Protein AF-A0A7M3WHX3-F1 (afdb_monomer)

Secondary structure (DSSP, 8-state):
----SS-SSS--PPPTTTTTTT-B-TTSPBPPP-EEEEEEE-HHHHHHHHTS-HHHHHHHHHTTGGGGGSPPP-TTSB---HHHHHHHHHHHHHH-TTTT-SSSGGG--SHHHHHHHHHHHHHTEEEEEEEEHHHHHHHHGGG-SSPP-STTGGG-HHHHHHHHHHHTTS-HHHHHHHHHHHHHHHHHHTT----TTT-TTHHHHHHHHHHHHHHHHHHHHHHHTSS-EEEEEETT--GGG-EETTEEHHHHTT---

Mean predicted aligned error: 7.65 Å

Solvent-accessible surface area (backbone atoms only — not comparable to full-atom values): 14721 Å² total; per-residue (Å²): 139,80,94,67,78,86,72,90,76,72,83,81,82,89,69,91,64,35,66,86,67,63,54,31,47,99,83,71,45,78,60,79,88,40,43,30,40,37,34,39,22,37,55,69,60,33,56,56,58,36,59,33,28,47,65,57,51,48,54,32,51,78,66,55,60,54,67,82,71,42,52,76,68,44,88,92,41,52,65,87,55,70,70,58,54,45,47,54,51,48,51,52,57,76,72,36,87,78,68,57,79,48,82,18,43,53,74,41,84,48,72,66,42,28,42,50,50,46,53,44,40,57,54,23,26,28,30,40,50,75,46,46,52,76,54,49,51,59,66,44,55,88,47,39,96,64,81,77,70,61,89,66,33,77,63,39,46,68,52,55,54,45,36,49,56,47,50,72,77,54,52,60,66,62,51,20,49,52,38,42,52,50,52,51,52,52,42,51,76,74,70,42,86,85,48,54,89,83,41,74,54,54,62,62,49,47,51,48,51,31,54,53,37,42,49,52,48,50,54,50,51,50,42,77,72,48,90,43,34,53,29,34,45,38,67,92,56,57,43,38,70,28,22,50,48,87,36,31,46,26,58,73,49,68,58,78,130

pLDDT: mean 85.7, std 18.26, range [30.2, 98.12]

Structure (mmCIF, N/CA/C/O backbone):
data_AF-A0A7M3WHX3-F1
#
_entry.id   AF-A0A7M3WHX3-F1
#
loop_
_atom_site.group_PDB
_atom_site.id
_atom_site.type_symbol
_atom_site.label_atom_id
_atom_site.label_alt_id
_atom_site.label_comp_id
_atom_site.label_asym_id
_atom_site.label_entity_id
_atom_site.label_seq_id
_atom_site.pdbx_PDB_ins_code
_atom_site.Cartn_x
_atom_site.Cartn_y
_atom_site.Cartn_z
_atom_site.occupancy
_atom_site.B_iso_or_equiv
_atom_site.auth_seq_id
_atom_site.auth_comp_id
_atom_site.auth_asym_id
_atom_site.auth_atom_id
_atom_site.pdbx_PDB_model_num
ATOM 1 N N . MET A 1 1 ? 3.597 15.599 -24.511 1.00 30.20 1 MET A N 1
ATOM 2 C CA . MET A 1 1 ? 4.468 16.410 -23.636 1.00 30.20 1 MET A CA 1
ATOM 3 C C . MET A 1 1 ? 4.816 15.493 -22.477 1.00 30.20 1 MET A C 1
ATOM 5 O O . MET A 1 1 ? 3.941 15.206 -21.680 1.00 30.20 1 MET A O 1
ATOM 9 N N . VAL A 1 2 ? 5.997 14.874 -22.545 1.00 36.59 2 VAL A N 1
ATOM 10 C CA . VAL A 1 2 ? 6.367 13.631 -21.834 1.00 36.59 2 VAL A CA 1
ATOM 11 C C . VAL A 1 2 ? 7.015 13.967 -20.492 1.00 36.59 2 VAL A C 1
ATOM 13 O O . VAL A 1 2 ? 7.830 14.892 -20.446 1.00 36.59 2 VAL A O 1
ATOM 16 N N . ALA A 1 3 ? 6.644 13.261 -19.422 1.00 34.19 3 ALA A N 1
ATOM 17 C CA . ALA A 1 3 ? 7.246 13.382 -18.096 1.00 34.19 3 ALA A CA 1
ATOM 18 C C . ALA A 1 3 ? 8.741 12.992 -18.126 1.00 34.19 3 ALA A C 1
ATOM 20 O O . ALA A 1 3 ? 9.118 11.949 -18.644 1.00 34.19 3 ALA A O 1
ATOM 21 N N . TRP A 1 4 ? 9.585 13.864 -17.586 1.00 48.12 4 TRP A N 1
ATOM 22 C CA . TRP A 1 4 ? 11.048 13.814 -17.551 1.00 48.12 4 TRP A CA 1
ATOM 23 C C . TRP A 1 4 ? 11.467 14.652 -16.353 1.00 48.12 4 TRP A C 1
ATOM 25 O O . TRP A 1 4 ? 11.134 15.848 -16.355 1.00 48.12 4 TRP A O 1
ATOM 35 N N . PRO A 1 5 ? 12.065 14.056 -15.300 1.00 42.88 5 PRO A N 1
ATOM 36 C CA . PRO A 1 5 ? 13.493 14.315 -15.049 1.00 42.88 5 PRO A CA 1
ATOM 37 C C . PRO A 1 5 ? 14.241 13.275 -14.150 1.00 42.88 5 PRO A C 1
ATOM 39 O O . PRO A 1 5 ? 13.865 13.009 -13.018 1.00 42.88 5 PRO A O 1
ATOM 42 N N . HIS A 1 6 ? 15.406 12.795 -14.595 1.00 40.12 6 HIS A N 1
ATOM 43 C CA . HIS A 1 6 ? 16.536 12.256 -13.798 1.00 40.12 6 HIS A CA 1
ATOM 44 C C . HIS A 1 6 ? 16.574 10.856 -13.174 1.00 40.12 6 HIS A C 1
ATOM 46 O O . HIS A 1 6 ? 17.675 10.458 -12.789 1.00 40.12 6 HIS A O 1
ATOM 52 N N . ILE A 1 7 ? 15.514 10.048 -13.167 1.00 44.78 7 ILE A N 1
ATOM 53 C CA . ILE A 1 7 ? 15.624 8.645 -12.715 1.00 44.78 7 ILE A CA 1
ATOM 54 C C . ILE A 1 7 ? 15.151 7.678 -13.797 1.00 44.78 7 ILE A C 1
ATOM 56 O O . ILE A 1 7 ? 14.055 7.136 -13.752 1.00 44.78 7 ILE A O 1
ATOM 60 N N . LEU A 1 8 ? 16.050 7.432 -14.748 1.00 48.44 8 LEU A N 1
ATOM 61 C CA . LEU A 1 8 ? 16.174 6.147 -15.441 1.00 48.44 8 LEU A CA 1
ATOM 62 C C . LEU A 1 8 ? 17.529 5.483 -15.102 1.00 48.44 8 LEU A C 1
ATOM 64 O O . LEU A 1 8 ? 18.104 4.796 -15.938 1.00 48.44 8 LEU A O 1
ATOM 68 N N . GLU A 1 9 ? 17.981 5.674 -13.847 1.00 52.78 9 GLU A N 1
ATOM 69 C CA . GLU A 1 9 ? 19.037 4.909 -13.139 1.00 52.78 9 GLU A CA 1
ATOM 70 C C . GLU A 1 9 ? 20.504 5.386 -13.102 1.00 52.78 9 GLU A C 1
ATOM 72 O O . GLU A 1 9 ? 21.379 4.587 -12.802 1.00 52.78 9 GLU A O 1
ATOM 77 N N . PHE A 1 10 ? 20.798 6.682 -13.225 1.00 36.31 10 PHE A N 1
ATOM 78 C CA . PHE A 1 10 ? 22.163 7.222 -13.414 1.00 36.31 10 PHE A CA 1
ATOM 79 C C . PHE A 1 10 ? 22.677 7.086 -14.856 1.00 36.31 10 PHE A C 1
ATOM 81 O O . PHE A 1 10 ? 22.295 6.193 -15.603 1.00 36.31 10 PHE A O 1
ATOM 88 N N . GLY A 1 11 ? 23.544 8.042 -15.217 1.00 38.38 11 GLY A N 1
ATOM 89 C CA . GLY A 1 11 ? 24.043 8.285 -16.571 1.00 38.38 11 GLY A CA 1
ATOM 90 C C . GLY A 1 11 ? 23.162 9.294 -17.302 1.00 38.38 11 GLY A C 1
ATOM 91 O O . GLY A 1 11 ? 22.223 8.894 -17.968 1.00 38.38 11 GLY A O 1
ATOM 92 N N . GLY A 1 12 ? 23.408 10.596 -17.106 1.00 39.00 12 GLY A N 1
ATOM 93 C CA . GLY A 1 12 ? 22.769 11.628 -17.928 1.00 39.00 12 GLY A CA 1
ATOM 94 C C . GLY A 1 12 ? 22.740 13.042 -17.356 1.00 39.00 12 GLY A C 1
ATOM 95 O O . GLY A 1 12 ? 22.507 13.249 -16.163 1.00 39.00 12 GLY A O 1
ATOM 96 N N . LYS A 1 13 ? 23.019 14.043 -18.202 1.00 34.41 13 LYS A N 1
ATOM 97 C CA . LYS A 1 13 ? 23.061 15.473 -17.825 1.00 34.41 13 LYS A CA 1
ATOM 98 C C . LYS A 1 13 ? 21.664 16.084 -17.688 1.00 34.41 13 LYS A C 1
ATOM 100 O O . LYS A 1 13 ? 20.711 15.654 -18.321 1.00 34.41 13 LYS A O 1
ATOM 105 N N . LEU A 1 14 ? 21.596 17.137 -16.870 1.00 39.53 14 LEU A N 1
ATOM 106 C CA . LEU A 1 14 ? 20.376 17.831 -16.452 1.00 39.53 14 LEU A CA 1
ATOM 107 C C . LEU A 1 14 ? 19.520 18.380 -17.603 1.00 39.53 14 LEU A C 1
ATOM 109 O O . LEU A 1 14 ? 20.014 19.191 -18.388 1.00 39.53 14 LEU A O 1
ATOM 113 N N . ALA A 1 15 ? 18.235 18.006 -17.645 1.00 40.94 15 ALA A N 1
ATOM 114 C CA . ALA A 1 15 ? 17.236 18.636 -18.513 1.00 40.94 15 ALA A CA 1
ATOM 115 C C . ALA A 1 15 ? 16.585 19.865 -17.822 1.00 40.94 15 ALA A C 1
ATOM 117 O O . ALA A 1 15 ? 16.253 19.797 -16.636 1.00 40.94 15 ALA A O 1
ATOM 118 N N . PRO A 1 16 ? 16.378 20.988 -18.540 1.00 36.62 16 PRO A N 1
ATOM 119 C CA . PRO A 1 16 ? 15.934 22.270 -17.970 1.00 36.62 16 PRO A CA 1
ATOM 120 C C . PRO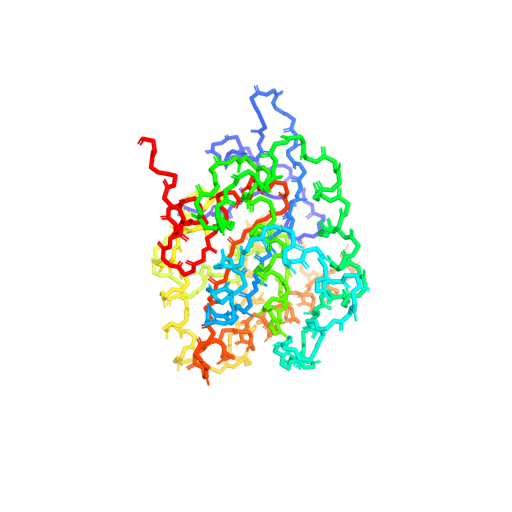 A 1 16 ? 14.445 22.360 -17.566 1.00 36.62 16 PRO A C 1
ATOM 122 O O . PRO A 1 16 ? 14.052 23.366 -16.982 1.00 36.62 16 PRO A O 1
ATOM 125 N N . GLU A 1 17 ? 13.616 21.345 -17.838 1.00 40.62 17 GLU A N 1
ATOM 126 C CA . GLU A 1 17 ? 12.157 21.353 -17.572 1.00 40.62 17 GLU A CA 1
ATOM 127 C C . GLU A 1 17 ? 11.753 20.813 -16.178 1.00 40.62 17 GLU A C 1
ATOM 129 O O . GLU A 1 17 ? 10.572 20.695 -15.855 1.00 40.62 17 GLU A O 1
ATOM 134 N N . SER A 1 18 ? 12.723 20.497 -15.317 1.00 40.81 18 SER A N 1
ATOM 135 C CA . SER A 1 18 ? 12.521 19.908 -13.981 1.00 40.81 18 SER A CA 1
ATOM 136 C C . SER A 1 18 ? 11.771 20.813 -12.987 1.00 40.81 18 SER A C 1
ATOM 138 O O . SER A 1 18 ? 11.125 20.314 -12.063 1.00 40.81 18 SER A O 1
ATOM 140 N N . THR A 1 19 ? 11.791 22.132 -13.198 1.00 36.25 19 THR A N 1
ATOM 141 C CA . THR A 1 19 ? 11.166 23.134 -12.317 1.00 36.25 19 THR A CA 1
ATOM 142 C C . THR A 1 19 ? 9.642 23.221 -12.472 1.00 36.25 19 THR A C 1
ATOM 144 O O . THR A 1 19 ? 8.946 23.457 -11.490 1.00 36.25 19 THR A O 1
ATOM 147 N N . GLU A 1 20 ? 9.088 22.998 -13.672 1.00 37.12 20 GLU A N 1
ATOM 148 C CA . GLU A 1 20 ? 7.635 23.123 -13.924 1.00 37.12 20 GLU A CA 1
ATOM 149 C C . GLU A 1 20 ? 6.815 21.940 -13.382 1.00 37.12 20 GLU A C 1
ATOM 151 O O . GLU A 1 20 ? 5.594 22.025 -13.276 1.00 37.12 20 GLU A O 1
ATOM 156 N N . ARG A 1 21 ? 7.477 20.839 -13.000 1.00 44.72 21 ARG A N 1
ATOM 157 C CA . ARG A 1 21 ? 6.834 19.578 -12.581 1.00 44.72 21 ARG A CA 1
ATOM 158 C C . ARG A 1 21 ? 6.958 19.281 -11.079 1.00 44.72 21 ARG A C 1
ATOM 160 O O . ARG A 1 21 ? 6.566 18.211 -10.619 1.00 44.72 21 ARG A O 1
ATOM 167 N N . GLY A 1 22 ? 7.483 20.242 -10.311 1.00 42.50 22 GLY A N 1
ATOM 168 C CA . GLY A 1 22 ? 7.549 20.215 -8.844 1.00 42.50 22 GLY A CA 1
ATOM 169 C C . GLY A 1 22 ? 8.647 19.330 -8.234 1.00 42.50 22 GLY A C 1
ATOM 170 O O . GLY A 1 22 ? 8.586 19.043 -7.040 1.00 42.50 22 GLY A O 1
ATOM 171 N N . TYR A 1 23 ? 9.620 18.862 -9.023 1.00 47.62 23 TYR A N 1
ATOM 172 C CA . TYR A 1 23 ? 10.736 18.022 -8.543 1.00 47.62 23 TYR A CA 1
ATOM 173 C C . TYR A 1 23 ? 11.845 18.816 -7.841 1.00 47.62 23 TYR A C 1
ATOM 175 O O . TYR A 1 23 ? 12.721 18.251 -7.186 1.00 47.62 23 TYR A O 1
ATOM 183 N N . LEU A 1 24 ? 11.789 20.137 -7.976 1.00 39.69 24 LEU A N 1
ATOM 184 C CA . LEU A 1 24 ? 12.555 21.087 -7.194 1.00 39.69 24 LEU A CA 1
ATOM 185 C C . LEU A 1 24 ? 11.602 21.716 -6.183 1.00 39.69 24 LEU A C 1
ATOM 187 O O . LEU A 1 24 ? 10.496 22.128 -6.545 1.00 39.69 24 LEU A O 1
ATOM 191 N N . ASP A 1 25 ? 12.020 21.794 -4.924 1.00 49.00 25 ASP A N 1
ATOM 192 C CA . ASP A 1 25 ? 11.309 22.635 -3.970 1.00 49.00 25 ASP A CA 1
ATOM 193 C C . ASP A 1 25 ? 11.438 24.123 -4.363 1.00 49.00 25 ASP A C 1
ATOM 195 O O . ASP A 1 25 ? 12.175 24.501 -5.280 1.00 49.00 25 ASP A O 1
ATOM 199 N N . THR A 1 26 ? 10.740 25.013 -3.655 1.00 45.62 26 THR A N 1
ATOM 200 C CA . THR A 1 26 ? 10.781 26.462 -3.927 1.00 45.62 26 THR A CA 1
ATOM 201 C C . THR A 1 26 ? 12.175 27.088 -3.778 1.00 45.62 26 THR A C 1
ATOM 203 O O . THR A 1 26 ? 12.356 28.256 -4.120 1.00 45.62 26 THR A O 1
ATOM 206 N N . SER A 1 27 ? 13.153 26.344 -3.252 1.00 41.09 27 SER A N 1
ATOM 207 C CA . SER A 1 27 ? 14.548 26.754 -3.091 1.00 41.09 27 SER A CA 1
ATOM 208 C C . SER A 1 27 ? 15.481 26.207 -4.181 1.00 41.09 27 SER A C 1
ATOM 210 O O . SER A 1 27 ? 16.662 26.555 -4.199 1.00 41.09 27 SER A O 1
ATOM 212 N N . GLY A 1 28 ? 14.969 25.404 -5.121 1.00 38.94 28 GLY A N 1
ATOM 213 C CA . GLY A 1 28 ? 15.782 24.757 -6.151 1.00 38.94 28 GLY A CA 1
ATOM 214 C C . GLY A 1 28 ? 16.576 23.557 -5.626 1.00 38.94 28 GLY A C 1
ATOM 215 O O . GLY A 1 28 ? 17.532 23.137 -6.280 1.00 38.94 28 GLY A O 1
ATOM 216 N N . SER A 1 29 ? 16.208 23.023 -4.455 1.00 38.69 29 SER A N 1
ATOM 217 C CA . SER A 1 29 ? 16.783 21.801 -3.895 1.00 38.69 29 SER A CA 1
ATOM 218 C C . SER A 1 29 ? 16.022 20.572 -4.390 1.00 38.69 29 SER A C 1
ATOM 220 O O . SER A 1 29 ? 14.801 20.600 -4.561 1.00 38.69 29 SER A O 1
ATOM 222 N N . TRP A 1 30 ? 16.759 19.482 -4.609 1.00 46.94 30 TRP A N 1
ATOM 223 C CA . TRP A 1 30 ? 16.202 18.182 -4.971 1.00 46.94 30 TRP A CA 1
ATOM 224 C C . TRP A 1 30 ? 15.297 17.670 -3.856 1.00 46.94 30 TRP A C 1
ATOM 226 O O . TRP A 1 30 ? 15.722 17.582 -2.702 1.00 46.94 30 TRP A O 1
ATOM 236 N N . ARG A 1 31 ? 14.064 17.298 -4.202 1.00 51.91 31 ARG A N 1
ATOM 237 C CA . ARG A 1 31 ? 13.239 16.483 -3.311 1.00 51.91 31 ARG A CA 1
ATOM 238 C C . ARG A 1 31 ? 13.793 15.058 -3.268 1.00 51.91 31 ARG A C 1
ATOM 240 O O . ARG A 1 31 ? 14.180 14.511 -4.299 1.00 51.91 31 ARG A O 1
ATOM 247 N N . HIS A 1 32 ? 13.844 14.477 -2.070 1.00 56.38 32 HIS A N 1
ATOM 248 C CA . HIS A 1 32 ? 14.144 13.059 -1.888 1.00 56.38 32 HIS A CA 1
ATOM 249 C C . HIS A 1 32 ? 13.108 12.221 -2.645 1.00 56.38 32 HIS A C 1
ATOM 251 O O . HIS A 1 32 ? 11.915 12.505 -2.563 1.00 56.38 32 HIS A O 1
ATOM 257 N N . MET A 1 33 ? 13.574 11.222 -3.394 1.00 70.94 33 MET A N 1
ATOM 258 C CA . MET A 1 33 ? 12.701 10.211 -3.986 1.00 70.94 33 MET A CA 1
ATOM 259 C C . MET A 1 33 ? 12.073 9.409 -2.855 1.00 70.94 33 MET A C 1
ATOM 261 O O . MET A 1 33 ? 12.797 8.938 -1.979 1.00 70.94 33 MET A O 1
ATOM 265 N N . VAL A 1 34 ? 10.753 9.299 -2.880 1.00 86.06 34 VAL A N 1
ATOM 266 C CA . VAL A 1 34 ? 9.956 8.637 -1.845 1.00 86.06 34 VAL A CA 1
ATOM 267 C C . VAL A 1 34 ? 9.297 7.404 -2.432 1.00 86.06 34 VAL A C 1
ATOM 269 O O . VAL A 1 34 ? 8.914 7.394 -3.609 1.00 86.06 34 VAL A O 1
ATOM 272 N N . ASP A 1 35 ? 9.162 6.361 -1.624 1.00 90.75 35 ASP A N 1
ATOM 273 C CA . ASP A 1 35 ? 8.438 5.171 -2.049 1.00 90.75 35 ASP A CA 1
ATOM 274 C C . ASP A 1 35 ? 6.930 5.442 -2.076 1.00 90.75 35 ASP A C 1
ATOM 276 O O . ASP A 1 35 ? 6.336 5.880 -1.090 1.00 90.75 35 ASP A O 1
ATOM 280 N N . VAL A 1 36 ? 6.300 5.160 -3.216 1.00 94.69 36 VAL A N 1
ATOM 281 C CA . VAL A 1 36 ? 4.863 4.893 -3.300 1.00 94.69 36 VAL A CA 1
ATOM 282 C C . VAL A 1 36 ? 4.621 3.496 -2.758 1.00 94.69 36 VAL A C 1
ATOM 284 O O . VAL A 1 36 ? 5.349 2.557 -3.083 1.00 94.69 36 VAL A O 1
ATOM 287 N N . ILE A 1 37 ? 3.578 3.370 -1.948 1.00 97.00 37 ILE A N 1
ATOM 288 C CA . ILE A 1 37 ? 3.238 2.156 -1.221 1.00 97.00 37 ILE A CA 1
ATOM 289 C C . ILE A 1 37 ? 1.784 1.813 -1.529 1.00 97.00 37 ILE A C 1
ATOM 291 O O . ILE A 1 37 ? 0.889 2.647 -1.372 1.00 97.00 37 ILE A O 1
ATOM 295 N N . LEU A 1 38 ? 1.561 0.578 -1.969 1.00 97.88 38 LEU A N 1
ATOM 296 C CA . LEU A 1 38 ? 0.244 0.003 -2.200 1.00 97.88 38 LEU A CA 1
ATOM 297 C C . LEU A 1 38 ? 0.017 -1.150 -1.235 1.00 97.88 38 LEU A C 1
ATOM 299 O O . LEU A 1 38 ? 0.884 -2.014 -1.106 1.00 97.88 38 LEU A O 1
ATOM 303 N N . HIS A 1 39 ? -1.170 -1.210 -0.646 1.00 98.12 39 HIS A N 1
ATOM 304 C CA . HIS A 1 39 ? -1.626 -2.355 0.128 1.00 98.12 39 HIS A CA 1
ATOM 305 C C . HIS A 1 39 ? -2.934 -2.911 -0.432 1.00 98.12 39 HIS A C 1
ATOM 307 O O . HIS A 1 39 ? -3.766 -2.166 -0.949 1.00 98.12 39 HIS A O 1
ATOM 313 N N . LEU A 1 40 ? -3.129 -4.222 -0.293 1.00 97.88 40 LEU A N 1
ATOM 314 C CA . LEU A 1 40 ? -4.446 -4.846 -0.437 1.00 97.88 40 LEU A CA 1
ATOM 315 C C . LEU A 1 40 ? -5.027 -5.057 0.956 1.00 97.88 40 LEU A C 1
ATOM 317 O O . LEU A 1 40 ? 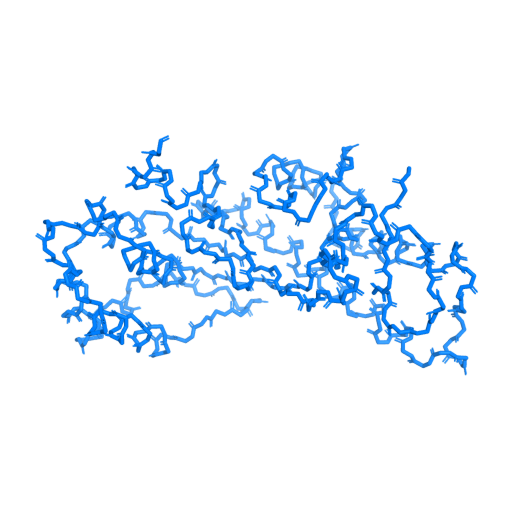-4.537 -5.923 1.680 1.00 97.88 40 LEU A O 1
ATOM 321 N N . VAL A 1 41 ? -6.040 -4.269 1.314 1.00 97.88 41 VAL A N 1
ATOM 322 C CA . VAL A 1 41 ? -6.621 -4.177 2.662 1.00 97.88 41 VAL A CA 1
ATOM 323 C C . VAL A 1 41 ? -7.949 -4.925 2.735 1.00 97.88 41 VAL A C 1
ATOM 325 O O . VAL A 1 41 ? -8.805 -4.769 1.866 1.00 97.88 41 VAL A O 1
ATOM 328 N N . ASP A 1 42 ? -8.126 -5.751 3.766 1.00 97.75 42 ASP A N 1
ATOM 329 C CA . ASP A 1 42 ? -9.417 -6.354 4.084 1.00 97.75 42 ASP A CA 1
ATOM 330 C C . ASP A 1 42 ? -10.282 -5.287 4.751 1.00 97.75 42 ASP A C 1
ATOM 332 O O . ASP A 1 42 ? -10.100 -4.952 5.926 1.00 97.75 42 ASP A O 1
ATOM 336 N N . ARG A 1 43 ? -11.195 -4.708 3.966 1.00 95.19 43 ARG A N 1
ATOM 337 C CA . ARG A 1 43 ? -12.041 -3.613 4.431 1.00 95.19 43 ARG A CA 1
ATOM 338 C C . ARG A 1 43 ? -12.977 -4.043 5.558 1.00 95.19 43 ARG A C 1
ATOM 340 O O . ARG A 1 43 ? -13.200 -3.266 6.480 1.00 95.19 43 ARG A O 1
ATOM 347 N N . GLY A 1 44 ? -13.494 -5.271 5.498 1.00 95.38 44 GLY A N 1
ATOM 348 C CA . GLY A 1 44 ? -14.415 -5.786 6.507 1.00 95.38 44 GLY A CA 1
ATOM 349 C C . GLY A 1 44 ? -13.737 -5.905 7.866 1.00 95.38 44 GLY A C 1
ATOM 350 O O . GLY A 1 44 ? -14.258 -5.399 8.856 1.00 95.38 44 GLY A O 1
ATOM 351 N N . LEU A 1 45 ? -12.540 -6.494 7.899 1.00 96.94 45 LEU A N 1
ATOM 352 C CA . LEU A 1 45 ? -11.754 -6.577 9.129 1.00 96.94 45 LEU A CA 1
ATOM 353 C C . LEU A 1 45 ? -11.347 -5.193 9.644 1.00 96.94 45 LEU A C 1
ATOM 355 O O . LEU A 1 45 ? -11.396 -4.949 10.847 1.00 96.94 45 LEU A O 1
ATOM 359 N N . LEU A 1 46 ? -10.955 -4.280 8.752 1.00 97.25 46 LEU A N 1
ATOM 360 C CA . LEU A 1 46 ? -10.599 -2.923 9.153 1.00 97.25 46 LEU A CA 1
ATOM 361 C C . LEU A 1 46 ? -11.778 -2.212 9.825 1.00 97.25 46 LEU A C 1
ATOM 363 O O . LEU A 1 46 ? -11.596 -1.635 10.894 1.00 97.25 46 LEU A O 1
ATOM 367 N N . ASP A 1 47 ? -12.975 -2.300 9.238 1.00 95.12 47 ASP A N 1
ATOM 368 C CA . ASP A 1 47 ? -14.203 -1.735 9.805 1.00 95.12 47 ASP A CA 1
ATOM 369 C C . ASP A 1 47 ? -14.535 -2.336 11.182 1.00 95.12 47 ASP A C 1
ATOM 371 O O . ASP A 1 47 ? -14.977 -1.614 12.076 1.00 95.12 47 ASP A O 1
ATOM 375 N N . GLU A 1 48 ? -14.280 -3.633 11.388 1.00 95.75 48 GLU A N 1
ATOM 376 C CA . GLU A 1 48 ? -14.421 -4.276 12.700 1.00 95.75 48 GLU A CA 1
ATOM 377 C C . GLU A 1 48 ? -13.424 -3.725 13.727 1.00 95.75 48 GLU A C 1
ATOM 379 O O . GLU A 1 48 ? -13.812 -3.460 14.865 1.00 95.75 48 GLU A O 1
ATOM 384 N N . LEU A 1 49 ? -12.157 -3.524 13.346 1.00 96.31 49 LEU A N 1
ATOM 385 C CA . LEU A 1 49 ? -11.125 -3.032 14.262 1.00 96.31 49 LEU A CA 1
ATOM 386 C C . LEU A 1 49 ? -11.318 -1.560 14.629 1.00 96.31 49 LEU A C 1
ATOM 388 O O . LEU A 1 49 ? -11.181 -1.217 15.799 1.00 96.31 49 LEU A O 1
ATOM 392 N N . VAL A 1 50 ? -11.672 -0.688 13.679 1.00 94.75 50 VAL A N 1
ATOM 393 C CA . VAL A 1 50 ? -11.897 0.739 13.985 1.00 94.75 50 VAL A CA 1
ATOM 394 C C . VAL A 1 50 ? -13.184 0.989 14.781 1.00 94.75 50 VAL A C 1
ATOM 396 O O . VAL A 1 50 ? -13.358 2.062 15.357 1.00 94.75 50 VAL A O 1
ATOM 399 N N . ALA A 1 51 ? -14.092 0.010 14.830 1.00 94.56 51 ALA A N 1
ATOM 400 C CA . ALA A 1 51 ? -15.291 0.065 15.661 1.00 94.56 51 ALA A CA 1
ATOM 401 C C . ALA A 1 51 ? -15.016 -0.244 17.144 1.00 94.56 51 ALA A C 1
ATOM 403 O O . ALA A 1 51 ? -15.879 0.020 17.983 1.00 94.56 51 ALA A O 1
ATOM 404 N N . LEU A 1 52 ? -13.843 -0.795 17.472 1.00 95.94 52 LEU A N 1
ATOM 405 C CA . LEU A 1 52 ? -13.402 -1.008 18.849 1.00 95.94 52 LEU A CA 1
ATOM 406 C C . LEU A 1 52 ? -12.960 0.310 19.493 1.00 95.94 52 LEU A C 1
ATOM 408 O O . LEU A 1 52 ? -12.570 1.262 18.808 1.00 95.94 52 LEU A O 1
ATOM 412 N N . SER A 1 53 ? -12.983 0.357 20.823 1.00 96.31 53 SER A N 1
ATOM 413 C CA . SER A 1 53 ? -12.296 1.422 21.555 1.00 96.31 53 SER A CA 1
ATOM 414 C C . SER A 1 53 ? -10.776 1.242 21.485 1.00 96.31 53 SER A C 1
ATOM 416 O O . SER A 1 53 ? -10.263 0.138 21.281 1.00 96.31 53 SER A O 1
ATOM 418 N N . VAL A 1 54 ? -10.031 2.328 21.693 1.00 96.56 54 VAL A N 1
ATOM 419 C CA . VAL A 1 54 ? -8.558 2.286 21.721 1.00 96.56 54 VAL A CA 1
ATOM 420 C C . VAL A 1 54 ? -8.048 1.348 22.825 1.00 96.56 54 VAL A C 1
ATOM 422 O O . VAL A 1 54 ? -7.119 0.576 22.590 1.00 96.56 54 VAL A O 1
ATOM 425 N N . ASP A 1 55 ? -8.715 1.319 23.984 1.00 95.88 55 ASP A N 1
ATOM 426 C CA . ASP A 1 55 ? -8.409 0.393 25.084 1.00 95.88 55 ASP A CA 1
ATOM 427 C C . ASP A 1 55 ? -8.602 -1.080 24.688 1.00 95.88 55 ASP A C 1
ATOM 429 O O . ASP A 1 55 ? -7.809 -1.947 25.072 1.00 95.88 55 ASP A O 1
ATOM 433 N N . GLU A 1 56 ? -9.659 -1.385 23.929 1.00 97.12 56 GLU A N 1
ATOM 434 C CA . GLU A 1 56 ? -9.926 -2.736 23.427 1.00 97.12 56 GLU A CA 1
ATOM 435 C C . GLU A 1 56 ? -8.863 -3.168 22.414 1.00 97.12 56 GLU A C 1
ATOM 437 O O . GLU A 1 56 ? -8.371 -4.296 22.497 1.00 97.12 56 GLU A O 1
ATOM 442 N N . ILE A 1 57 ? -8.474 -2.267 21.504 1.00 97.19 57 ILE A N 1
ATOM 443 C CA . ILE A 1 57 ? -7.398 -2.498 20.531 1.00 97.19 57 ILE A CA 1
ATOM 444 C C . ILE A 1 57 ? -6.083 -2.773 21.265 1.00 97.19 57 ILE A C 1
ATOM 446 O O . ILE A 1 57 ? -5.465 -3.813 21.029 1.00 97.19 57 ILE A O 1
ATOM 450 N N . SER A 1 58 ? -5.690 -1.891 22.189 1.00 96.94 58 SER A N 1
ATOM 451 C CA . SER A 1 58 ? -4.459 -2.021 22.977 1.00 96.94 58 SER A CA 1
ATOM 452 C C . SER A 1 58 ? -4.425 -3.346 23.747 1.00 96.94 58 SER A C 1
ATOM 454 O O . SER A 1 58 ? -3.528 -4.168 23.549 1.00 96.94 58 SER A O 1
ATOM 456 N N . SER A 1 59 ? -5.483 -3.641 24.511 1.00 96.88 59 SER A N 1
ATOM 457 C CA . SER A 1 59 ? -5.595 -4.887 25.283 1.00 96.88 59 SER A CA 1
ATOM 458 C C . SER A 1 59 ? -5.499 -6.138 24.401 1.00 96.88 59 SER A C 1
ATOM 460 O O . SER A 1 59 ? -4.924 -7.156 24.800 1.00 96.88 59 SER A O 1
ATOM 462 N N . ALA A 1 60 ? -6.086 -6.100 23.202 1.00 96.69 60 ALA A N 1
ATOM 463 C CA . ALA A 1 60 ? -6.070 -7.223 22.275 1.00 96.69 60 ALA A CA 1
ATOM 464 C C . ALA A 1 60 ? -4.687 -7.428 21.626 1.00 96.69 60 ALA A C 1
ATOM 466 O O . ALA A 1 60 ? -4.250 -8.577 21.484 1.00 96.69 60 ALA A O 1
ATOM 467 N N . MET A 1 61 ? -3.979 -6.342 21.295 1.00 95.81 61 MET A N 1
ATOM 468 C CA . MET A 1 61 ? -2.598 -6.380 20.795 1.00 95.81 61 MET A CA 1
ATOM 469 C C . MET A 1 61 ? -1.627 -6.898 21.867 1.00 95.81 61 MET A C 1
ATOM 471 O O . MET A 1 61 ? -0.872 -7.833 21.599 1.00 95.81 61 MET A O 1
ATOM 475 N N . GLU A 1 62 ? -1.707 -6.405 23.109 1.00 96.44 62 GLU A N 1
ATOM 476 C CA . GLU A 1 62 ? -0.894 -6.902 24.234 1.00 96.44 62 GLU A CA 1
ATOM 477 C C . GLU A 1 62 ? -1.117 -8.398 24.500 1.00 96.44 62 GLU A C 1
ATOM 479 O O . GLU A 1 62 ? -0.185 -9.156 24.787 1.00 96.44 62 GLU A O 1
ATOM 484 N N . ALA A 1 63 ? -2.369 -8.849 24.380 1.00 96.44 63 ALA A N 1
ATOM 485 C CA . ALA A 1 63 ? -2.737 -10.252 24.521 1.00 96.44 63 ALA A CA 1
ATOM 486 C C . ALA A 1 63 ? -2.399 -11.101 23.281 1.00 96.44 63 ALA A C 1
ATOM 488 O O . ALA A 1 63 ? -2.621 -12.316 23.303 1.00 96.44 63 ALA A O 1
ATOM 489 N N . THR A 1 64 ? -1.876 -10.504 22.202 1.00 94.25 64 THR A N 1
ATOM 490 C CA . THR A 1 64 ? -1.606 -11.130 20.892 1.00 94.25 64 THR A CA 1
ATOM 491 C C . THR A 1 64 ? -2.835 -11.788 20.250 1.00 94.25 64 THR A C 1
ATOM 493 O O . THR A 1 64 ? -2.723 -12.687 19.411 1.00 94.25 64 THR A O 1
ATOM 496 N N . SER A 1 65 ? -4.039 -11.376 20.655 1.00 94.56 65 SER A N 1
ATOM 497 C CA . SER A 1 65 ? -5.288 -12.045 20.279 1.00 94.56 65 SER A CA 1
ATOM 498 C C . SER A 1 65 ? -5.756 -11.682 18.867 1.00 94.56 65 SER A C 1
ATOM 500 O O . SER A 1 65 ? -6.472 -12.470 18.247 1.00 94.56 65 SER A O 1
ATOM 502 N N . LEU A 1 66 ? -5.287 -10.555 18.319 1.00 93.88 66 LEU A N 1
ATOM 503 C CA . LEU A 1 66 ? -5.598 -10.105 16.957 1.00 93.88 66 LEU A CA 1
ATOM 504 C C . LEU A 1 66 ? -4.780 -10.813 15.870 1.00 93.88 66 LEU A C 1
ATOM 506 O O . LEU A 1 66 ? -5.130 -10.749 14.695 1.00 93.88 66 LEU A O 1
ATOM 510 N N . ARG A 1 67 ? -3.706 -11.540 16.209 1.00 93.75 67 ARG A N 1
ATOM 511 C CA . ARG A 1 67 ? -2.884 -12.226 15.189 1.00 93.75 67 ARG A CA 1
ATOM 512 C C . ARG A 1 67 ? -3.680 -13.247 14.384 1.00 93.75 67 ARG A C 1
ATOM 514 O O . ARG A 1 67 ? -3.435 -13.433 13.198 1.00 93.75 67 ARG A O 1
ATOM 521 N N . GLY A 1 68 ? -4.645 -13.900 15.035 1.00 90.94 68 GLY A N 1
ATOM 522 C CA . GLY A 1 68 ? -5.515 -14.887 14.401 1.00 90.94 68 GLY A CA 1
ATOM 523 C C . GLY A 1 68 ? -6.552 -14.292 13.446 1.00 90.94 68 GLY A C 1
ATOM 524 O O . GLY A 1 68 ? -7.107 -15.048 12.654 1.00 90.94 68 GLY A O 1
ATOM 525 N N . SER A 1 69 ? -6.821 -12.983 13.518 1.00 90.12 69 SER A N 1
ATOM 526 C CA . SER A 1 69 ? -7.746 -12.303 12.606 1.00 90.12 69 SER A CA 1
ATOM 527 C C . SER A 1 69 ? -7.053 -11.690 11.392 1.00 90.12 69 SER A C 1
ATOM 529 O O . SER A 1 69 ? -7.745 -11.384 10.426 1.00 90.12 69 SER A O 1
ATOM 531 N N . ARG A 1 70 ? -5.714 -11.543 11.390 1.00 94.31 70 ARG A N 1
ATOM 532 C CA . ARG A 1 70 ? -4.997 -11.013 10.219 1.00 94.31 70 ARG A CA 1
ATOM 533 C C . ARG A 1 70 ? -5.312 -11.850 8.972 1.00 94.31 70 ARG A C 1
ATOM 535 O O . ARG A 1 70 ? -5.237 -13.082 9.040 1.00 94.31 70 ARG A O 1
ATOM 542 N N . PRO A 1 71 ? -5.572 -11.211 7.819 1.00 94.94 71 PRO A N 1
ATOM 543 C CA . PRO A 1 71 ? -5.766 -11.922 6.563 1.00 94.94 71 PRO A CA 1
ATOM 544 C C . PRO A 1 71 ? -4.544 -12.772 6.198 1.00 94.94 71 PRO A C 1
ATOM 546 O O . PRO A 1 71 ? -3.424 -12.498 6.635 1.00 94.94 71 PRO A O 1
ATOM 549 N N . GLU A 1 72 ? -4.725 -13.810 5.383 1.00 94.12 72 GLU A N 1
ATOM 550 C CA . GLU A 1 72 ? -3.609 -14.654 4.939 1.00 94.12 72 GLU A CA 1
ATOM 551 C C . GLU A 1 72 ? -2.666 -13.863 4.016 1.00 94.12 72 GLU A C 1
ATOM 553 O O . GLU A 1 72 ? -3.107 -13.209 3.071 1.00 94.12 72 GLU A O 1
ATOM 558 N N . ALA A 1 73 ? -1.359 -13.899 4.293 1.00 94.00 73 ALA A N 1
ATOM 559 C CA . ALA A 1 73 ? -0.373 -13.189 3.480 1.00 94.00 73 ALA A CA 1
ATOM 560 C C . ALA A 1 73 ? -0.272 -13.802 2.078 1.00 94.00 73 ALA A C 1
ATOM 562 O O . ALA A 1 73 ? -0.153 -15.021 1.938 1.00 94.00 73 ALA A O 1
ATOM 563 N N . ASP A 1 74 ? -0.230 -12.964 1.042 1.00 94.56 74 ASP A N 1
ATOM 564 C CA . ASP A 1 74 ? 0.105 -13.428 -0.304 1.00 94.56 74 ASP A CA 1
ATOM 565 C C . ASP A 1 74 ? 1.626 -13.653 -0.392 1.00 94.56 74 ASP A C 1
ATOM 567 O O . ASP A 1 74 ? 2.393 -12.692 -0.301 1.00 94.56 74 ASP A O 1
ATOM 571 N N . PRO A 1 75 ? 2.104 -14.896 -0.603 1.00 93.81 75 PRO A N 1
ATOM 572 C CA . PRO A 1 75 ? 3.531 -15.221 -0.552 1.00 93.81 75 PRO A CA 1
ATOM 573 C C . PRO A 1 75 ? 4.355 -14.578 -1.677 1.00 93.81 75 PRO A C 1
ATOM 575 O O . PRO A 1 75 ? 5.580 -14.706 -1.689 1.00 93.81 75 PRO A O 1
ATOM 578 N N . ARG A 1 76 ? 3.707 -13.932 -2.655 1.00 94.50 76 ARG A N 1
ATOM 579 C CA . ARG A 1 76 ? 4.377 -13.186 -3.729 1.00 94.50 76 ARG A CA 1
ATOM 580 C C . ARG A 1 76 ? 4.817 -11.786 -3.298 1.00 94.50 76 ARG A C 1
ATOM 582 O O . ARG A 1 76 ? 5.581 -11.167 -4.036 1.00 94.50 76 ARG A O 1
ATOM 589 N N . PHE A 1 77 ? 4.342 -11.291 -2.156 1.00 95.56 77 PHE A N 1
ATOM 590 C CA . PHE A 1 77 ? 4.545 -9.914 -1.716 1.00 95.56 77 PHE A CA 1
ATOM 591 C C . PHE A 1 77 ? 5.150 -9.836 -0.320 1.00 95.56 77 PHE A C 1
ATOM 593 O O . PHE A 1 77 ? 5.097 -10.781 0.467 1.00 95.56 77 PHE A O 1
ATOM 600 N N . HIS A 1 78 ? 5.722 -8.671 -0.023 1.00 91.62 78 HIS A N 1
ATOM 601 C CA . HIS A 1 78 ? 6.046 -8.304 1.348 1.00 91.62 78 HIS A CA 1
ATOM 602 C C . HIS A 1 78 ? 4.756 -8.056 2.137 1.00 91.62 78 HIS A C 1
ATOM 604 O O . HIS A 1 78 ? 3.739 -7.642 1.575 1.00 91.62 78 HIS A O 1
ATOM 610 N N . ARG A 1 79 ? 4.821 -8.284 3.447 1.00 91.06 79 ARG A N 1
ATOM 611 C CA . ARG A 1 79 ? 3.843 -7.825 4.431 1.00 91.06 79 ARG A CA 1
ATOM 612 C C . ARG A 1 79 ? 4.570 -7.620 5.753 1.00 91.06 79 ARG A C 1
ATOM 614 O O . ARG A 1 79 ? 5.360 -8.480 6.143 1.00 91.06 79 ARG A O 1
ATOM 621 N N . ASP A 1 80 ? 4.266 -6.530 6.446 1.00 91.06 80 ASP A N 1
ATOM 622 C CA . ASP A 1 80 ? 4.878 -6.231 7.739 1.00 91.06 80 ASP A CA 1
ATOM 623 C C . ASP A 1 80 ? 4.601 -7.325 8.774 1.00 91.06 80 ASP A C 1
ATOM 625 O O . ASP A 1 80 ? 3.515 -7.929 8.819 1.00 91.06 80 ASP A O 1
ATOM 629 N N . PHE A 1 81 ? 5.611 -7.589 9.603 1.00 92.62 81 PHE A N 1
ATOM 630 C CA . PHE A 1 81 ? 5.542 -8.606 10.640 1.00 92.62 81 PHE A CA 1
ATOM 631 C C . PHE A 1 81 ? 4.532 -8.214 11.716 1.00 92.62 81 PHE A C 1
ATOM 633 O O . PHE A 1 81 ? 4.399 -7.046 12.069 1.00 92.62 81 PHE A O 1
ATOM 640 N N . ASP A 1 82 ? 3.845 -9.217 12.266 1.00 94.00 82 ASP A N 1
ATOM 641 C CA . ASP A 1 82 ? 2.832 -9.002 13.305 1.00 94.00 82 ASP A CA 1
ATOM 642 C C . ASP A 1 82 ? 3.422 -8.249 14.510 1.00 94.00 82 ASP A C 1
ATOM 644 O O . ASP A 1 82 ? 2.827 -7.302 15.000 1.00 94.00 82 ASP A O 1
ATOM 648 N N . VAL A 1 83 ? 4.624 -8.636 14.948 1.00 95.12 83 VAL A N 1
ATOM 649 C CA . VAL A 1 83 ? 5.279 -8.051 16.131 1.00 95.12 83 VAL A CA 1
ATOM 650 C C . VAL A 1 83 ? 5.646 -6.582 15.921 1.00 95.12 83 VAL A C 1
ATOM 652 O O . VAL A 1 83 ? 5.553 -5.803 16.864 1.00 95.12 83 VAL A O 1
ATOM 655 N N . ASP A 1 84 ? 6.054 -6.210 14.707 1.00 95.56 84 ASP A N 1
ATOM 656 C CA . ASP A 1 84 ? 6.482 -4.842 14.410 1.00 95.56 84 ASP A CA 1
ATOM 657 C C . ASP A 1 84 ? 5.267 -3.904 14.409 1.00 95.56 84 ASP A C 1
ATOM 659 O O . ASP A 1 84 ? 5.272 -2.897 15.110 1.00 95.56 84 ASP A O 1
ATOM 663 N N . LEU A 1 85 ? 4.178 -4.290 13.729 1.00 95.75 85 LEU A N 1
ATOM 664 C CA . LEU A 1 85 ? 2.938 -3.505 13.728 1.00 95.75 85 LEU A CA 1
ATOM 665 C C . LEU A 1 85 ? 2.263 -3.450 15.104 1.00 95.75 85 LEU A C 1
ATOM 667 O O . LEU A 1 85 ? 1.733 -2.407 15.469 1.00 95.75 85 LEU A O 1
ATOM 671 N N . GLU A 1 86 ? 2.269 -4.546 15.873 1.00 96.38 86 GLU A N 1
ATOM 672 C CA . GLU A 1 86 ? 1.794 -4.537 17.267 1.00 96.38 86 GLU A CA 1
ATOM 673 C C . GLU A 1 86 ? 2.573 -3.512 18.098 1.00 96.38 86 GLU A C 1
ATOM 675 O O . GLU A 1 86 ? 1.971 -2.741 18.841 1.00 96.38 86 GLU A O 1
ATOM 680 N N . GLY A 1 87 ? 3.902 -3.497 17.954 1.00 97.56 87 GLY A N 1
ATOM 681 C CA . GLY A 1 87 ? 4.774 -2.544 18.633 1.00 97.56 87 GLY A CA 1
ATOM 682 C C . GLY A 1 87 ? 4.461 -1.099 18.256 1.00 97.56 87 GLY A C 1
ATOM 683 O O . GLY A 1 87 ? 4.243 -0.290 19.149 1.00 97.56 87 GLY A O 1
ATOM 684 N N . GLU A 1 88 ? 4.371 -0.798 16.957 1.00 97.81 88 GLU A N 1
ATOM 685 C CA . GLU A 1 88 ? 4.042 0.546 16.458 1.00 97.81 88 GLU A CA 1
ATOM 686 C C . GLU A 1 88 ? 2.663 1.022 16.942 1.00 97.81 88 GLU A C 1
ATOM 688 O O . GLU A 1 88 ? 2.507 2.181 17.318 1.00 97.81 88 GLU A O 1
ATOM 693 N N . VAL A 1 89 ? 1.663 0.132 16.969 1.00 97.44 89 VAL A N 1
ATOM 694 C CA . VAL A 1 89 ? 0.318 0.454 17.474 1.00 97.44 89 VAL A CA 1
ATOM 695 C C . VAL A 1 89 ? 0.353 0.796 18.961 1.00 97.44 89 VAL A C 1
ATOM 697 O O . VAL A 1 89 ? -0.223 1.805 19.361 1.00 97.44 89 VAL A O 1
ATOM 700 N N . LEU A 1 90 ? 1.009 -0.029 19.781 1.00 97.44 90 LEU A N 1
ATOM 701 C CA . LEU A 1 90 ? 1.082 0.198 21.226 1.00 97.44 90 LEU A CA 1
ATOM 702 C C . LEU A 1 90 ? 1.900 1.451 21.561 1.00 97.44 90 LEU A C 1
ATOM 704 O O . LEU A 1 90 ? 1.471 2.243 22.393 1.00 97.44 90 LEU A O 1
ATOM 708 N N . GLU A 1 91 ? 3.022 1.669 20.870 1.00 97.94 91 GLU A N 1
ATOM 709 C CA . GLU A 1 91 ? 3.844 2.876 21.016 1.00 97.94 91 GLU A CA 1
ATOM 710 C C . GLU A 1 91 ? 3.045 4.138 20.671 1.00 97.94 91 GLU A C 1
ATOM 712 O O . GLU A 1 91 ? 3.032 5.088 21.451 1.00 97.94 91 GLU A O 1
ATOM 717 N N . LEU A 1 92 ? 2.302 4.131 19.558 1.00 97.44 92 LEU A N 1
ATOM 718 C CA . LEU A 1 92 ? 1.460 5.263 19.172 1.00 97.44 92 LEU A CA 1
ATOM 719 C C . LEU A 1 92 ? 0.376 5.562 20.214 1.00 97.44 92 LEU A C 1
ATOM 721 O O . LEU A 1 92 ? 0.109 6.732 20.497 1.00 97.44 92 LEU A O 1
ATOM 725 N N . ILE A 1 93 ? -0.269 4.526 20.757 1.00 96.25 93 ILE A N 1
ATOM 726 C CA . ILE A 1 93 ? -1.311 4.687 21.778 1.00 96.25 93 ILE A CA 1
ATOM 727 C C . ILE A 1 93 ? -0.716 5.279 23.060 1.00 96.25 93 ILE A C 1
ATOM 729 O O . ILE A 1 93 ? -1.283 6.229 23.599 1.00 96.25 93 ILE A O 1
ATOM 733 N N . ASP A 1 94 ? 0.431 4.771 23.512 1.00 95.00 94 ASP A N 1
ATOM 734 C CA . ASP A 1 94 ? 1.106 5.244 24.726 1.00 95.00 94 ASP A CA 1
ATOM 735 C C . ASP A 1 94 ? 1.605 6.697 24.601 1.00 95.00 94 ASP A C 1
ATOM 737 O O . ASP A 1 94 ? 1.551 7.457 25.574 1.00 95.00 94 ASP A O 1
ATOM 741 N N . ASP A 1 95 ? 2.057 7.100 23.410 1.00 95.38 95 ASP A N 1
ATOM 742 C CA . ASP A 1 95 ? 2.590 8.443 23.147 1.00 95.38 95 ASP A CA 1
ATOM 743 C C . ASP A 1 95 ? 1.499 9.497 22.858 1.00 95.38 95 ASP A C 1
ATOM 745 O O . ASP A 1 95 ? 1.765 10.705 22.909 1.00 95.38 95 ASP A O 1
ATOM 749 N N . SER A 1 96 ? 0.263 9.079 22.566 1.00 92.44 96 SER A N 1
ATOM 750 C CA . SER A 1 96 ? -0.816 9.979 22.142 1.00 92.44 96 SER A CA 1
ATOM 751 C C . SER A 1 96 ? -1.691 10.457 23.306 1.00 92.44 96 SER A C 1
ATOM 753 O O . SER A 1 96 ? -2.636 9.789 23.726 1.00 92.44 96 SER A O 1
ATOM 755 N N . GLU A 1 97 ? -1.450 11.679 23.790 1.00 84.81 97 GLU A N 1
ATOM 756 C CA . GLU A 1 97 ? -2.312 12.306 24.802 1.00 84.81 97 GLU A CA 1
ATOM 757 C C . GLU A 1 97 ? -3.748 12.524 24.279 1.00 84.81 97 GLU A C 1
ATOM 759 O O . GLU A 1 97 ? -3.970 13.246 23.306 1.00 84.81 97 GLU A O 1
ATOM 764 N N . GLY A 1 98 ? -4.740 11.947 24.966 1.00 81.94 98 GLY A N 1
ATOM 765 C CA . GLY A 1 98 ? -6.167 12.131 24.660 1.00 81.94 98 GLY A CA 1
ATOM 766 C C . GLY A 1 98 ? -6.726 11.207 23.570 1.00 81.94 98 GLY A C 1
ATOM 767 O O . GLY A 1 98 ? -7.909 11.309 23.249 1.00 81.94 98 GLY A O 1
ATOM 768 N N . LEU A 1 99 ? -5.908 10.303 23.019 1.00 89.12 99 LEU A N 1
ATOM 769 C CA . LEU A 1 99 ? -6.385 9.193 22.194 1.00 89.12 99 LEU A CA 1
ATOM 770 C C . LEU A 1 99 ? -7.099 8.168 23.094 1.00 89.12 99 LEU A C 1
ATOM 772 O O . LEU A 1 99 ? -6.602 7.840 24.169 1.00 89.12 99 LEU A O 1
ATOM 776 N N . GLY A 1 100 ? -8.267 7.674 22.683 1.00 84.19 100 GLY A N 1
ATOM 777 C CA . GLY A 1 100 ? -9.070 6.733 23.475 1.00 84.19 100 GLY A CA 1
ATOM 778 C C . GLY A 1 100 ? -10.132 7.368 24.377 1.00 84.19 100 GLY A C 1
ATOM 779 O O . GLY A 1 100 ? -10.763 6.664 25.164 1.00 84.19 100 GLY A O 1
ATOM 780 N N . GLU A 1 101 ? -10.368 8.682 24.283 1.00 81.06 101 GLU A N 1
ATOM 781 C CA . GLU A 1 101 ? -11.493 9.337 24.976 1.00 81.06 101 GLU A CA 1
ATOM 782 C C . GLU A 1 101 ? -12.861 9.023 24.329 1.00 81.06 101 GLU A C 1
ATOM 784 O O . GLU A 1 101 ? -13.909 9.254 24.946 1.00 81.06 101 GLU A O 1
ATOM 789 N N . GLY A 1 102 ? -12.866 8.522 23.086 1.00 79.19 102 GLY A N 1
ATOM 790 C CA . GLY A 1 102 ? -14.066 8.150 22.336 1.00 79.19 102 GLY A CA 1
ATOM 791 C C . GLY A 1 102 ? -14.654 6.794 22.737 1.00 79.19 102 GLY A C 1
ATOM 792 O O . GLY A 1 102 ? -14.054 6.013 23.471 1.00 79.19 102 GLY A O 1
ATOM 793 N N . SER A 1 103 ? -15.858 6.482 22.235 1.00 83.94 103 SER A N 1
ATOM 794 C CA . SER A 1 103 ? -16.433 5.133 22.414 1.00 83.94 103 SER A CA 1
ATOM 795 C C . SER A 1 103 ? -15.883 4.126 21.401 1.00 83.94 103 SER A C 1
ATOM 797 O O . SER A 1 103 ? -15.944 2.924 21.644 1.00 83.94 103 SER A O 1
ATOM 799 N N . SER A 1 104 ? -15.360 4.613 20.274 1.00 91.88 104 SER A N 1
ATOM 800 C CA . SER A 1 104 ? -14.668 3.829 19.250 1.00 91.88 104 SER A CA 1
ATOM 801 C C . SER A 1 104 ? -13.638 4.696 18.532 1.00 91.88 104 SER A C 1
ATOM 803 O O . SER A 1 104 ? -13.800 5.918 18.477 1.00 91.88 104 SER A O 1
ATOM 805 N N . LEU A 1 105 ? -12.623 4.072 17.934 1.00 92.25 105 LEU A N 1
ATOM 806 C CA . LEU A 1 105 ? -11.613 4.780 17.145 1.00 92.25 105 LEU A CA 1
ATOM 807 C C . LEU A 1 105 ? -12.230 5.547 15.964 1.00 92.25 105 LEU A C 1
ATOM 809 O O . LEU A 1 105 ? -11.803 6.655 15.660 1.00 92.25 105 LEU A O 1
ATOM 813 N N . ALA A 1 106 ? -13.278 5.007 15.337 1.00 89.06 106 ALA A N 1
ATOM 814 C CA . ALA A 1 106 ? -13.984 5.659 14.232 1.00 89.06 106 ALA A CA 1
ATOM 815 C C . ALA A 1 106 ? -14.640 7.009 14.605 1.00 89.06 106 ALA A C 1
ATOM 817 O O . ALA A 1 106 ? -14.984 7.791 13.719 1.00 89.06 106 ALA A O 1
ATOM 818 N N . GLU A 1 107 ? -14.848 7.290 15.896 1.00 87.88 107 GLU A N 1
ATOM 819 C CA . GLU A 1 107 ? -15.360 8.580 16.379 1.00 87.88 107 GLU A CA 1
ATOM 820 C C . GLU A 1 107 ? -14.244 9.606 16.634 1.00 87.88 107 GLU A C 1
ATOM 822 O O . GLU A 1 107 ? -14.529 10.799 16.795 1.00 87.88 107 GLU A O 1
ATOM 827 N N . GLU A 1 108 ? -12.983 9.168 16.664 1.00 87.25 108 GLU A N 1
ATOM 828 C CA . GLU A 1 108 ? -11.831 10.003 16.978 1.00 87.25 108 GLU A CA 1
ATOM 829 C C . GLU A 1 108 ? -11.260 10.678 15.729 1.00 87.25 108 GLU A C 1
ATOM 831 O O . GLU A 1 108 ? -11.044 10.075 14.681 1.00 87.25 108 GLU A O 1
ATOM 836 N N . LYS A 1 109 ? -11.027 11.986 15.850 1.00 85.31 109 LYS A N 1
ATOM 837 C CA . LYS A 1 109 ? -10.711 12.889 14.732 1.00 85.31 109 LYS A CA 1
ATOM 838 C C . LYS A 1 109 ? -9.341 13.554 14.865 1.00 85.31 109 LYS A C 1
ATOM 840 O O . LYS A 1 109 ? -9.102 14.604 14.277 1.00 85.31 109 LYS A O 1
ATOM 845 N N . SER A 1 110 ? -8.470 13.004 15.703 1.00 90.44 110 SER A N 1
ATOM 846 C CA . SER A 1 110 ? -7.106 13.499 15.879 1.00 90.44 110 SER A CA 1
ATOM 847 C C . SER A 1 110 ? -6.172 12.930 14.809 1.00 90.44 110 SER A C 1
ATOM 849 O O . SER A 1 110 ? -6.465 11.902 14.196 1.00 90.44 110 SER A O 1
ATOM 851 N N . ASP A 1 111 ? -5.017 13.570 14.617 1.00 91.31 111 ASP A N 1
ATOM 852 C CA . ASP A 1 111 ? -3.964 13.033 13.746 1.00 91.31 111 ASP A CA 1
ATOM 853 C C . ASP A 1 111 ? -3.507 11.647 14.237 1.00 91.31 111 ASP A C 1
ATOM 855 O O . ASP A 1 111 ? -3.411 10.721 13.435 1.00 91.31 111 ASP A O 1
ATOM 859 N N . SER A 1 112 ? -3.369 11.458 15.557 1.00 94.62 112 SER A N 1
ATOM 860 C CA . SER A 1 112 ? -3.079 10.155 16.176 1.00 94.62 112 SER A CA 1
ATOM 861 C C . SER A 1 112 ? -4.128 9.086 15.851 1.00 94.62 112 SER A C 1
ATOM 863 O O . SER A 1 112 ? -3.776 7.934 15.617 1.00 94.62 112 SER A O 1
ATOM 865 N N . ALA A 1 113 ? -5.418 9.441 15.795 1.00 94.19 113 ALA A N 1
ATOM 866 C CA . ALA A 1 113 ? -6.469 8.497 15.416 1.00 94.19 113 ALA A CA 1
ATOM 867 C C . ALA A 1 113 ? -6.348 8.077 13.943 1.00 94.19 113 ALA A C 1
ATOM 869 O O . ALA A 1 113 ? -6.563 6.909 13.605 1.00 94.19 113 ALA A O 1
ATOM 870 N N . MET A 1 114 ? -5.956 9.002 13.061 1.00 94.50 114 MET A N 1
ATOM 871 C CA . MET A 1 114 ? -5.686 8.690 11.654 1.00 94.50 114 MET A CA 1
ATOM 872 C C . MET A 1 114 ? -4.436 7.827 11.493 1.00 94.50 114 MET A C 1
ATOM 874 O O . MET A 1 114 ? -4.454 6.879 10.709 1.00 94.50 114 MET A O 1
ATOM 878 N N . GLU A 1 115 ? -3.372 8.113 12.243 1.00 96.31 115 GLU A N 1
ATOM 879 C CA . GLU A 1 115 ? -2.162 7.285 12.275 1.00 96.31 115 GLU A CA 1
ATOM 880 C C . GLU A 1 115 ? -2.471 5.871 12.770 1.00 96.31 115 GLU A C 1
ATOM 882 O O . GLU A 1 115 ? -2.099 4.898 12.109 1.00 96.31 115 GLU A O 1
ATOM 887 N N . LEU A 1 116 ? -3.250 5.741 13.847 1.00 97.31 116 LEU A N 1
ATOM 888 C CA . LEU A 1 116 ? -3.679 4.445 14.363 1.00 97.31 116 LEU A CA 1
ATOM 889 C C . LEU A 1 116 ? -4.520 3.698 13.324 1.00 97.31 116 LEU A C 1
ATOM 891 O O . LEU A 1 116 ? -4.299 2.516 13.072 1.00 97.31 116 LEU A O 1
ATOM 895 N N . SER A 1 117 ? -5.434 4.392 12.648 1.00 96.81 117 SER A N 1
ATOM 896 C CA . SER A 1 117 ? -6.258 3.790 11.599 1.00 96.81 117 SER A CA 1
ATOM 897 C C . SER A 1 117 ? -5.433 3.326 10.391 1.00 96.81 117 SER A C 1
ATOM 899 O O . SER A 1 117 ? -5.719 2.274 9.817 1.00 96.81 117 SER A O 1
ATOM 901 N N . LEU A 1 118 ? -4.372 4.053 10.022 1.00 97.69 118 LEU A N 1
ATOM 902 C CA . LEU A 1 118 ? -3.429 3.627 8.984 1.00 97.69 118 LEU A CA 1
ATOM 903 C C . LEU A 1 118 ? -2.651 2.372 9.407 1.00 97.69 118 LEU A C 1
ATOM 905 O O . LEU A 1 118 ? -2.510 1.445 8.606 1.00 97.69 118 LEU A O 1
ATOM 909 N N . LEU A 1 119 ? -2.177 2.305 10.656 1.00 97.88 119 LEU A N 1
ATOM 910 C CA . LEU A 1 119 ? -1.519 1.108 11.193 1.00 97.88 119 LEU A CA 1
ATOM 911 C C . LEU A 1 119 ? -2.465 -0.100 11.192 1.00 97.88 119 LEU A C 1
ATOM 913 O O . LEU A 1 119 ? -2.072 -1.192 10.780 1.00 97.88 119 LEU A O 1
ATOM 917 N N . LEU A 1 120 ? -3.737 0.094 11.553 1.00 97.75 120 LEU A N 1
ATOM 918 C CA . LEU A 1 120 ? -4.754 -0.957 11.474 1.00 97.75 120 LEU A CA 1
ATOM 919 C C . LEU A 1 120 ? -5.072 -1.357 10.025 1.00 97.75 120 LEU A C 1
ATOM 921 O O . LEU A 1 120 ? -5.280 -2.537 9.749 1.00 97.75 120 LEU A O 1
ATOM 925 N N . ALA A 1 121 ? -5.042 -0.434 9.062 1.00 97.56 121 ALA A N 1
ATOM 926 C CA . ALA A 1 121 ? -5.181 -0.786 7.648 1.00 97.56 121 ALA A CA 1
ATOM 927 C C . ALA A 1 121 ? -4.007 -1.661 7.162 1.00 97.56 121 ALA A C 1
ATOM 929 O O . ALA A 1 121 ? -4.217 -2.664 6.471 1.00 97.56 121 ALA A O 1
ATOM 930 N N . ARG A 1 122 ? -2.771 -1.363 7.593 1.00 97.56 122 ARG A N 1
ATOM 931 C CA . ARG A 1 122 ? -1.594 -2.226 7.355 1.00 97.56 122 ARG A CA 1
ATOM 932 C C . ARG A 1 122 ? -1.729 -3.581 8.053 1.00 97.56 122 ARG A C 1
ATOM 934 O O . ARG A 1 122 ? -1.407 -4.620 7.469 1.00 97.56 122 ARG A O 1
ATOM 941 N N . TRP A 1 123 ? -2.271 -3.603 9.270 1.00 97.81 123 TRP A N 1
ATOM 942 C CA . TRP A 1 123 ? -2.592 -4.838 9.986 1.00 97.8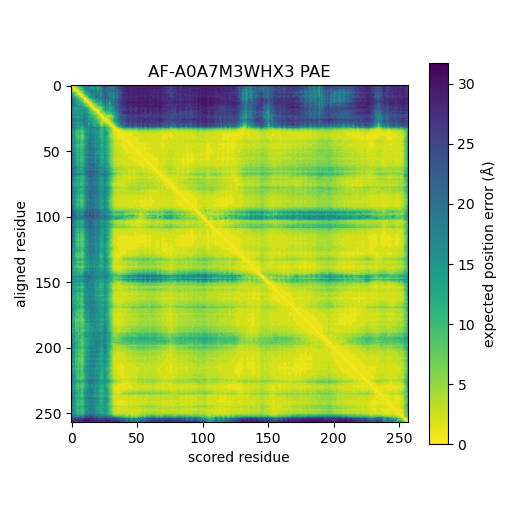1 123 TRP A CA 1
ATOM 943 C C . TRP A 1 123 ? -3.532 -5.731 9.171 1.00 97.81 123 TRP A C 1
ATOM 945 O O . TRP A 1 123 ? -3.260 -6.923 9.004 1.00 97.81 123 TRP A O 1
ATOM 955 N N . CYS A 1 124 ? -4.568 -5.131 8.584 1.00 97.56 124 CYS A N 1
ATOM 956 C CA . CYS A 1 124 ? -5.577 -5.788 7.753 1.00 97.56 124 CYS A CA 1
ATOM 957 C C . CYS A 1 124 ? -5.120 -6.059 6.310 1.00 97.56 124 CYS A C 1
ATOM 959 O O . CYS A 1 124 ? -5.936 -6.428 5.470 1.00 97.56 124 CYS A O 1
ATOM 961 N N . SER A 1 125 ? -3.841 -5.873 5.979 1.00 97.56 125 SER A N 1
ATOM 962 C CA . SER A 1 125 ? -3.350 -6.057 4.611 1.00 97.56 125 SER A CA 1
ATOM 963 C C . SER A 1 125 ? -2.890 -7.491 4.322 1.00 97.56 125 SER A C 1
ATOM 965 O O . SER A 1 125 ? -2.247 -8.125 5.158 1.00 97.56 125 SER A O 1
ATOM 967 N N . THR A 1 126 ? -3.137 -8.005 3.111 1.00 96.75 126 THR A N 1
ATOM 968 C CA . THR A 1 126 ? -2.583 -9.302 2.650 1.00 96.75 126 THR A CA 1
ATOM 969 C C . THR A 1 126 ? -1.255 -9.157 1.915 1.00 96.75 126 THR A C 1
ATOM 971 O O . THR A 1 126 ? -0.469 -10.104 1.875 1.00 96.75 126 THR A O 1
ATOM 974 N N . ALA A 1 127 ? -1.005 -7.987 1.327 1.00 96.94 127 ALA A N 1
ATOM 975 C CA . ALA A 1 127 ? 0.135 -7.722 0.463 1.00 96.94 127 ALA A CA 1
ATOM 976 C C . ALA A 1 127 ? 0.520 -6.242 0.503 1.00 96.94 127 ALA A C 1
ATOM 978 O O . ALA A 1 127 ? -0.351 -5.378 0.618 1.00 96.94 127 ALA A O 1
ATOM 979 N N . GLN A 1 128 ? 1.814 -5.978 0.331 1.00 97.44 128 GLN A N 1
ATOM 980 C CA . GLN A 1 128 ? 2.393 -4.664 0.090 1.00 97.44 128 GLN A CA 1
ATOM 981 C C . GLN A 1 128 ? 3.229 -4.684 -1.193 1.00 97.44 128 GLN A C 1
ATOM 983 O O . GLN A 1 128 ? 4.038 -5.589 -1.419 1.00 97.44 128 GLN A O 1
ATOM 988 N N . TRP A 1 129 ? 3.074 -3.651 -2.013 1.00 97.62 129 TRP A N 1
ATOM 989 C CA . TRP A 1 129 ? 3.934 -3.383 -3.160 1.00 97.62 129 TRP A CA 1
ATOM 990 C C . TRP A 1 129 ? 4.485 -1.965 -3.067 1.00 97.62 129 TRP A C 1
ATOM 992 O O . TRP A 1 129 ? 3.749 -1.041 -2.729 1.00 97.62 129 TRP A O 1
ATOM 1002 N N . THR A 1 130 ? 5.771 -1.790 -3.368 1.00 95.94 130 THR A N 1
ATOM 1003 C CA . THR A 1 130 ? 6.426 -0.482 -3.304 1.00 95.94 130 THR A CA 1
ATOM 1004 C C . THR A 1 130 ? 7.277 -0.206 -4.531 1.00 95.94 130 THR A C 1
ATOM 1006 O O . THR A 1 130 ? 7.850 -1.113 -5.143 1.00 95.94 130 THR A O 1
ATOM 1009 N N . CYS A 1 131 ? 7.371 1.071 -4.887 1.00 94.19 131 CYS A N 1
ATOM 1010 C CA . CYS A 1 131 ? 8.368 1.568 -5.822 1.00 94.19 131 CYS A CA 1
ATOM 1011 C C . CYS A 1 131 ? 8.589 3.064 -5.616 1.00 94.19 131 CYS A C 1
ATOM 1013 O O . CYS A 1 131 ? 7.686 3.764 -5.164 1.00 94.19 131 CYS A O 1
ATOM 1015 N N . TRP A 1 132 ? 9.718 3.581 -6.090 1.00 90.25 132 TRP A N 1
ATOM 1016 C CA . TRP A 1 132 ? 9.923 5.024 -6.183 1.00 90.25 132 TRP A CA 1
ATOM 1017 C C . TRP A 1 132 ? 8.836 5.706 -7.012 1.00 90.25 132 TRP A C 1
ATOM 1019 O O . TRP A 1 132 ? 8.522 5.268 -8.122 1.00 90.25 132 TRP A O 1
ATOM 1029 N N . ASP A 1 133 ? 8.329 6.826 -6.508 1.00 82.75 133 ASP A N 1
ATOM 1030 C CA . ASP A 1 133 ? 7.297 7.640 -7.150 1.00 82.75 133 ASP A CA 1
ATOM 1031 C C . ASP A 1 133 ? 7.585 7.953 -8.630 1.00 82.75 133 ASP A C 1
ATOM 1033 O O . ASP A 1 133 ? 6.712 7.794 -9.480 1.00 82.75 133 ASP A O 1
ATOM 1037 N N . ALA A 1 134 ? 8.826 8.297 -8.979 1.00 79.69 134 ALA A N 1
ATOM 1038 C CA . ALA A 1 134 ? 9.236 8.560 -10.357 1.00 79.69 134 ALA A CA 1
ATOM 1039 C C . ALA A 1 134 ? 9.119 7.326 -11.273 1.00 79.69 134 ALA A C 1
ATOM 1041 O O . ALA A 1 134 ? 8.798 7.463 -12.455 1.00 79.69 134 ALA A O 1
ATOM 1042 N N . ARG A 1 135 ? 9.355 6.115 -10.744 1.00 87.81 135 ARG A N 1
ATOM 1043 C CA . ARG A 1 135 ? 9.223 4.859 -11.504 1.00 87.81 135 ARG A CA 1
ATOM 1044 C C . ARG A 1 135 ? 7.766 4.479 -11.723 1.00 87.81 135 ARG A C 1
ATOM 1046 O O . ARG A 1 135 ? 7.463 3.841 -12.726 1.00 87.81 135 ARG A O 1
ATOM 1053 N N . LEU A 1 136 ? 6.867 4.889 -10.834 1.00 90.44 136 LEU A N 1
ATOM 1054 C CA . LEU A 1 136 ? 5.453 4.569 -10.972 1.00 90.44 136 LEU A CA 1
ATOM 1055 C C . LEU A 1 136 ? 4.869 5.102 -12.288 1.00 90.44 136 LEU A C 1
ATOM 1057 O O . LEU A 1 136 ? 4.127 4.389 -12.957 1.00 90.44 136 LEU A O 1
ATOM 1061 N N . PHE A 1 137 ? 5.252 6.312 -12.705 1.00 86.25 137 PHE A N 1
ATOM 1062 C CA . PHE A 1 137 ? 4.802 6.893 -13.977 1.00 86.25 137 PHE A CA 1
ATOM 1063 C C . PHE A 1 137 ? 5.162 6.001 -15.167 1.00 86.25 137 PHE A C 1
ATOM 1065 O O . PHE A 1 137 ? 4.308 5.720 -16.000 1.00 86.25 137 PHE A O 1
ATOM 1072 N N . LEU A 1 138 ? 6.387 5.474 -15.200 1.00 89.12 138 LEU A N 1
ATOM 1073 C CA . LEU A 1 138 ? 6.833 4.534 -16.231 1.00 89.12 138 LEU A CA 1
ATOM 1074 C C . LEU A 1 138 ? 5.979 3.251 -16.261 1.00 89.12 138 LEU A C 1
ATOM 1076 O O . LEU A 1 138 ? 5.785 2.655 -17.316 1.00 89.12 138 LEU A O 1
ATOM 1080 N N . TYR A 1 139 ? 5.463 2.819 -15.111 1.00 94.31 139 TYR A N 1
ATOM 1081 C CA . TYR A 1 139 ? 4.666 1.596 -14.997 1.00 94.31 139 TYR A CA 1
ATOM 1082 C C . TYR A 1 139 ? 3.194 1.789 -15.366 1.00 94.31 139 TYR A C 1
ATOM 1084 O O . TYR A 1 139 ? 2.559 0.834 -15.819 1.00 94.31 139 TYR A O 1
ATOM 1092 N N . LEU A 1 140 ? 2.659 2.996 -15.169 1.00 93.00 140 LEU A N 1
ATOM 1093 C CA . LEU A 1 140 ? 1.252 3.316 -15.404 1.00 93.00 140 LEU A CA 1
ATOM 1094 C C . LEU A 1 140 ? 1.007 3.928 -16.788 1.00 93.00 140 LEU A C 1
ATOM 1096 O O . LEU A 1 140 ? 0.071 3.513 -17.468 1.00 93.00 140 LEU A O 1
ATOM 1100 N N . GLU A 1 141 ? 1.843 4.881 -17.220 1.00 88.38 141 GLU A N 1
ATOM 1101 C CA . GLU A 1 141 ? 1.644 5.691 -18.435 1.00 88.38 141 GLU A CA 1
ATOM 1102 C C . GLU A 1 141 ? 1.395 4.884 -19.720 1.00 88.38 141 GLU A C 1
ATOM 1104 O O . GLU A 1 141 ? 0.524 5.292 -20.490 1.00 88.38 141 GLU A O 1
ATOM 1109 N N . PRO A 1 142 ? 2.046 3.728 -19.966 1.00 87.44 142 PRO A N 1
ATOM 1110 C CA . PRO A 1 142 ? 1.761 2.943 -21.168 1.00 87.44 142 PRO A CA 1
ATOM 1111 C C . PRO A 1 142 ? 0.339 2.343 -21.213 1.00 87.44 142 PRO A C 1
ATOM 1113 O O . PRO A 1 142 ? -0.095 1.887 -22.269 1.00 87.44 142 PRO A O 1
ATOM 1116 N N . PHE A 1 143 ? -0.389 2.330 -20.088 1.00 89.25 143 PHE A N 1
ATOM 1117 C CA . PHE A 1 143 ? -1.690 1.660 -19.923 1.00 89.25 143 PHE A CA 1
ATOM 1118 C C . PHE A 1 143 ? -2.814 2.579 -19.436 1.00 89.25 143 PHE A C 1
ATOM 1120 O O . PHE A 1 143 ? -3.899 2.100 -19.104 1.00 89.25 143 PHE A O 1
ATOM 1127 N N . ILE A 1 144 ? -2.590 3.889 -19.419 1.00 86.94 144 ILE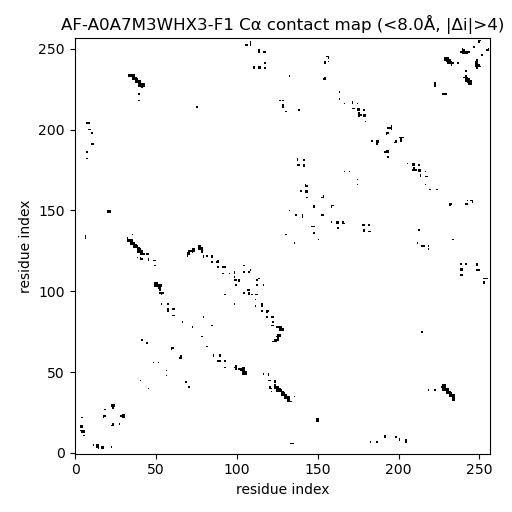 A N 1
ATOM 1128 C CA . ILE A 1 144 ? -3.605 4.892 -19.088 1.00 86.94 144 ILE A CA 1
ATOM 1129 C C . ILE A 1 144 ? -3.748 5.867 -20.256 1.00 86.94 144 ILE A C 1
ATOM 1131 O O . ILE A 1 144 ? -2.772 6.266 -20.885 1.00 86.94 144 ILE A O 1
ATOM 1135 N N . GLU A 1 145 ? -4.984 6.239 -20.580 1.00 79.38 145 GLU A N 1
ATOM 1136 C CA . GLU A 1 145 ? -5.262 7.084 -21.750 1.00 79.38 145 GLU A CA 1
ATOM 1137 C C . GLU A 1 145 ? -4.930 8.560 -21.494 1.00 79.38 145 GLU A C 1
ATOM 1139 O O . GLU A 1 145 ? -4.614 9.311 -22.420 1.00 79.38 145 GLU A O 1
ATOM 1144 N N . SER A 1 146 ? -5.007 8.979 -20.229 1.00 74.50 146 SER A N 1
ATOM 1145 C CA . SER A 1 146 ? -4.756 10.353 -19.803 1.00 74.50 146 SER A CA 1
ATOM 1146 C C . SER A 1 146 ? -3.381 10.472 -19.144 1.00 74.50 146 SER A C 1
ATOM 1148 O O . SER A 1 146 ? -3.062 9.660 -18.275 1.00 74.50 146 SER A O 1
ATOM 1150 N N . PRO A 1 147 ? -2.575 11.492 -19.496 1.00 70.44 147 PRO A N 1
ATOM 1151 C CA . PRO A 1 147 ? -1.328 11.763 -18.794 1.00 70.44 147 PRO A CA 1
ATOM 1152 C C . PRO A 1 147 ? -1.585 11.991 -17.304 1.00 70.44 147 PRO A C 1
ATOM 1154 O O . PRO A 1 147 ? -2.496 12.739 -16.940 1.00 70.44 147 PRO A O 1
ATOM 1157 N N . LEU A 1 148 ? -0.754 11.396 -16.451 1.00 78.44 148 LEU A N 1
ATOM 1158 C CA . LEU A 1 148 ? -0.804 11.640 -15.013 1.00 78.44 148 LEU A CA 1
ATOM 1159 C C . LEU A 1 148 ? -0.449 13.102 -14.727 1.00 78.44 148 LEU A C 1
ATOM 1161 O O . LEU A 1 148 ? 0.610 13.596 -15.121 1.00 78.44 148 LEU A O 1
ATOM 1165 N N . SER A 1 149 ? -1.347 13.816 -14.051 1.00 72.19 149 SER A N 1
ATOM 1166 C CA . SER A 1 149 ? -1.166 15.231 -13.737 1.00 72.19 149 SER A CA 1
ATOM 1167 C C . SER A 1 149 ? -0.588 15.423 -12.336 1.00 72.19 149 SER A C 1
ATOM 1169 O O . SER A 1 149 ? -1.313 15.396 -11.345 1.00 72.19 149 SER A O 1
ATOM 1171 N N . GLY A 1 150 ? 0.715 15.690 -12.262 1.00 73.44 150 GLY A N 1
ATOM 1172 C CA . GLY A 1 150 ? 1.400 16.010 -11.008 1.00 73.44 150 GLY A CA 1
ATOM 1173 C C . GLY A 1 150 ? 1.818 14.783 -10.191 1.00 73.44 150 GLY A C 1
ATOM 1174 O O . GLY A 1 150 ? 1.499 13.646 -10.519 1.00 73.44 150 GLY A O 1
ATOM 1175 N N . GLN A 1 151 ? 2.574 15.030 -9.119 1.00 73.44 151 GLN A N 1
ATOM 1176 C CA . GLN A 1 151 ? 3.212 13.987 -8.297 1.00 73.44 151 GLN A CA 1
ATOM 1177 C C . GLN A 1 151 ? 2.224 13.142 -7.494 1.00 73.44 151 GLN A C 1
ATOM 1179 O O . GLN A 1 151 ? 2.526 12.005 -7.160 1.00 73.44 151 GLN A O 1
ATOM 1184 N N . ASP A 1 152 ? 1.049 13.692 -7.201 1.00 85.25 152 ASP A N 1
ATOM 1185 C CA . ASP A 1 152 ? 0.020 13.040 -6.392 1.00 85.25 152 ASP A CA 1
ATOM 1186 C C . ASP A 1 152 ? -1.037 12.352 -7.280 1.00 85.25 152 ASP A C 1
ATOM 1188 O O . ASP A 1 152 ? -2.055 11.894 -6.777 1.00 85.25 152 ASP A O 1
ATOM 1192 N N . ALA A 1 153 ? -0.811 12.251 -8.599 1.00 86.31 153 ALA A N 1
ATOM 1193 C CA . ALA A 1 153 ? -1.767 11.653 -9.535 1.00 86.31 153 ALA A CA 1
ATOM 1194 C C . ALA A 1 153 ? -2.131 10.201 -9.180 1.00 86.31 153 ALA A C 1
ATOM 1196 O O . ALA A 1 153 ? -3.246 9.767 -9.435 1.00 86.31 153 ALA A O 1
ATOM 1197 N N . PHE A 1 154 ? -1.216 9.459 -8.552 1.00 89.62 154 PHE A N 1
ATOM 1198 C CA . PHE A 1 154 ? -1.471 8.092 -8.093 1.00 89.62 154 PHE A CA 1
ATOM 1199 C C . PHE A 1 154 ? -2.421 8.011 -6.885 1.00 89.62 154 PHE A C 1
ATOM 1201 O O . PHE A 1 154 ? -2.860 6.917 -6.543 1.00 89.62 154 PHE A O 1
ATOM 1208 N N . LEU A 1 155 ? -2.734 9.131 -6.226 1.00 92.25 155 LEU A N 1
ATOM 1209 C CA . LEU A 1 155 ? -3.779 9.191 -5.201 1.00 92.25 155 LEU A CA 1
ATOM 1210 C C . LEU A 1 155 ? -5.180 9.302 -5.828 1.00 92.25 155 LEU A C 1
ATOM 1212 O O . LEU A 1 155 ? -6.178 9.192 -5.130 1.00 92.25 155 LEU A O 1
ATOM 1216 N N . ASP A 1 156 ? -5.296 9.492 -7.142 1.00 90.88 156 ASP A N 1
ATOM 1217 C CA . ASP A 1 156 ? -6.591 9.419 -7.809 1.00 90.88 156 ASP A CA 1
ATOM 1218 C C . ASP A 1 156 ? -6.982 7.951 -8.041 1.00 90.88 156 ASP A C 1
ATOM 1220 O O . ASP A 1 156 ? -6.349 7.224 -8.811 1.00 90.88 156 ASP A O 1
ATOM 1224 N N . HIS A 1 157 ? -8.070 7.509 -7.408 1.00 90.31 157 HIS A N 1
ATOM 1225 C CA . HIS A 1 157 ? -8.636 6.175 -7.615 1.00 90.31 157 HIS A CA 1
ATOM 1226 C C . HIS A 1 157 ? -8.925 5.874 -9.095 1.00 90.31 157 HIS A C 1
ATOM 1228 O O . HIS A 1 157 ? -8.746 4.744 -9.553 1.00 90.31 157 HIS A O 1
ATOM 1234 N N . GLY A 1 158 ? -9.334 6.884 -9.867 1.00 91.38 158 GLY A N 1
ATOM 1235 C CA . GLY A 1 158 ? -9.623 6.747 -11.290 1.00 91.38 158 GLY A CA 1
ATOM 1236 C C . GLY A 1 158 ? -8.409 6.314 -12.114 1.00 91.38 158 GLY A C 1
ATOM 1237 O O . GLY A 1 158 ? -8.587 5.674 -13.153 1.00 91.38 158 GLY A O 1
ATOM 1238 N N . VAL A 1 159 ? -7.184 6.603 -11.658 1.00 92.62 159 VAL A N 1
ATOM 1239 C CA . VAL A 1 159 ? -5.947 6.114 -12.289 1.00 92.62 159 VAL A CA 1
ATOM 1240 C C . VAL A 1 159 ? -5.837 4.600 -12.140 1.00 92.62 159 VAL A C 1
ATOM 1242 O O . VAL A 1 159 ? -5.587 3.904 -13.123 1.00 92.62 159 VAL A O 1
ATOM 1245 N N . TRP A 1 160 ? -6.079 4.076 -10.938 1.00 95.06 160 TRP A N 1
ATOM 1246 C CA . TRP A 1 160 ? -6.005 2.641 -10.663 1.00 95.06 160 TRP A CA 1
ATOM 1247 C C . TRP A 1 160 ? -7.138 1.853 -11.318 1.00 95.06 160 TRP A C 1
ATOM 1249 O O . TRP A 1 160 ? -6.898 0.746 -11.798 1.00 95.06 160 TRP A O 1
ATOM 1259 N N . GLU A 1 161 ? -8.347 2.419 -11.412 1.00 93.12 161 GLU A N 1
ATOM 1260 C CA . GLU A 1 161 ? -9.453 1.800 -12.157 1.00 93.12 161 GLU A CA 1
ATOM 1261 C C . GLU A 1 161 ? -9.115 1.642 -13.637 1.00 93.12 161 GLU A C 1
ATOM 1263 O O . GLU A 1 161 ? -9.198 0.534 -14.172 1.00 93.12 161 GLU A O 1
ATOM 1268 N N . GLN A 1 162 ? -8.683 2.730 -14.282 1.00 93.75 162 GLN A N 1
ATOM 1269 C CA . GLN A 1 162 ? -8.279 2.712 -15.688 1.00 93.75 162 GLN A CA 1
ATOM 1270 C C . GLN A 1 162 ? -7.125 1.736 -15.915 1.00 93.75 162 GLN A C 1
ATOM 1272 O O . GLN A 1 162 ? -7.176 0.905 -16.820 1.00 93.75 162 GLN A O 1
ATOM 1277 N N . PHE A 1 163 ? -6.101 1.795 -15.064 1.00 95.56 163 PHE A N 1
ATOM 1278 C CA . PHE A 1 163 ? -4.946 0.916 -15.163 1.00 95.56 163 PHE A CA 1
ATOM 1279 C C . PHE A 1 163 ? -5.331 -0.561 -14.992 1.00 95.56 163 PHE A C 1
ATOM 1281 O O . PHE A 1 163 ? -4.930 -1.407 -15.792 1.00 95.56 163 PHE A O 1
ATOM 1288 N N . SER A 1 164 ? -6.158 -0.885 -13.995 1.00 95.25 164 SER A N 1
ATOM 1289 C CA . SER A 1 164 ? -6.637 -2.249 -13.757 1.00 95.25 164 SER A CA 1
ATOM 1290 C C . SER A 1 164 ? -7.505 -2.766 -14.910 1.00 95.25 164 SER A C 1
ATOM 1292 O O . SER A 1 164 ? -7.371 -3.930 -15.303 1.00 95.25 164 SER A O 1
ATOM 1294 N N . GLU A 1 165 ? -8.348 -1.910 -15.500 1.00 94.31 165 GLU A N 1
ATOM 1295 C CA . GLU A 1 165 ? -9.128 -2.245 -16.693 1.00 94.31 165 GLU A CA 1
ATOM 1296 C C . GLU A 1 165 ? -8.217 -2.533 -17.893 1.00 94.31 165 GLU A C 1
ATOM 1298 O O . GLU A 1 165 ? -8.372 -3.573 -18.542 1.00 94.31 165 GLU A O 1
ATOM 1303 N N . SER A 1 166 ? -7.236 -1.674 -18.167 1.00 94.44 166 SER A N 1
ATOM 1304 C CA . SER A 1 166 ? -6.256 -1.883 -19.237 1.00 94.44 166 SER A CA 1
ATOM 1305 C C . SER A 1 166 ? -5.468 -3.179 -19.041 1.00 94.44 166 SER A C 1
ATOM 1307 O O . SER A 1 166 ? -5.339 -3.975 -19.976 1.00 94.44 166 SER A O 1
ATOM 1309 N N . LEU A 1 167 ? -5.014 -3.450 -17.812 1.00 95.44 167 LEU A N 1
ATOM 1310 C CA . LEU A 1 167 ? -4.305 -4.683 -17.474 1.00 95.44 167 LEU A CA 1
ATOM 1311 C C . LEU A 1 167 ? -5.159 -5.940 -17.667 1.00 95.44 167 LEU A C 1
ATOM 1313 O O . LEU A 1 167 ? -4.617 -6.994 -17.986 1.00 95.44 167 LEU A O 1
ATOM 1317 N N . SER A 1 168 ? -6.484 -5.859 -17.516 1.00 94.69 168 SER A N 1
ATOM 1318 C CA . SER A 1 168 ? -7.373 -7.015 -17.719 1.00 94.69 168 SER A CA 1
ATOM 1319 C C . SER A 1 168 ? -7.374 -7.548 -19.161 1.00 94.69 168 SER A C 1
ATOM 1321 O O . SER A 1 168 ? -7.811 -8.673 -19.407 1.00 94.69 168 SER A O 1
ATOM 1323 N N . ARG A 1 169 ? -6.879 -6.749 -20.115 1.00 94.62 169 ARG A N 1
ATOM 1324 C CA . ARG A 1 169 ? -6.845 -7.052 -21.553 1.00 94.62 169 ARG A CA 1
ATOM 1325 C C . ARG A 1 169 ? -5.456 -7.464 -22.048 1.00 94.62 169 ARG A C 1
ATOM 1327 O O . ARG A 1 169 ? -5.294 -7.694 -23.244 1.00 94.62 169 ARG A O 1
ATOM 1334 N N . THR A 1 170 ? -4.471 -7.555 -21.156 1.00 95.25 170 THR A N 1
ATOM 1335 C CA . THR A 1 170 ? -3.094 -7.946 -21.472 1.00 95.25 170 THR A CA 1
ATOM 1336 C C . THR A 1 170 ? -2.625 -9.060 -20.540 1.00 95.25 170 THR A C 1
ATOM 1338 O O . THR A 1 170 ? -3.197 -9.284 -19.473 1.00 95.25 170 THR A O 1
ATOM 1341 N N . ASP A 1 171 ? -1.583 -9.781 -20.936 1.00 96.44 171 ASP A N 1
ATOM 1342 C CA . ASP A 1 171 ? -0.905 -10.721 -20.051 1.00 96.44 171 ASP A CA 1
ATOM 1343 C C . ASP A 1 171 ? 0.304 -10.069 -19.364 1.00 96.44 171 ASP A C 1
ATOM 1345 O O . ASP A 1 171 ? 0.828 -9.039 -19.796 1.00 96.44 171 ASP A O 1
ATOM 1349 N N . ARG A 1 172 ? 0.771 -10.703 -18.285 1.00 96.81 172 ARG A N 1
ATOM 1350 C CA . ARG A 1 172 ? 1.887 -10.210 -17.471 1.00 96.81 172 ARG A CA 1
ATOM 1351 C C . ARG A 1 172 ? 3.170 -9.979 -18.276 1.00 96.81 172 ARG A C 1
ATOM 1353 O O . ARG A 1 172 ? 3.865 -8.998 -18.022 1.00 96.81 172 ARG A O 1
ATOM 1360 N N . SER A 1 173 ? 3.491 -10.867 -19.223 1.00 96.94 173 SER A N 1
ATOM 1361 C CA . SER A 1 173 ? 4.713 -10.745 -20.023 1.00 96.94 173 SER A CA 1
ATOM 1362 C C . SER A 1 173 ? 4.618 -9.530 -20.934 1.00 96.94 173 SER A C 1
ATOM 1364 O O . SER A 1 173 ? 5.509 -8.686 -20.896 1.00 96.94 173 SER A O 1
ATOM 1366 N N . SER A 1 174 ? 3.511 -9.402 -21.671 1.00 97.00 174 SER A N 1
ATOM 1367 C CA . SER A 1 174 ? 3.268 -8.271 -22.574 1.00 97.00 174 SER A CA 1
ATOM 1368 C C . SER A 1 174 ? 3.275 -6.928 -21.835 1.00 97.00 174 SER A C 1
ATOM 1370 O O . SER A 1 174 ? 3.855 -5.958 -22.320 1.00 97.00 174 SER A O 1
ATOM 1372 N N . TYR A 1 175 ? 2.687 -6.873 -20.634 1.00 97.31 175 TYR A N 1
ATOM 1373 C CA . TYR A 1 175 ? 2.750 -5.691 -19.771 1.00 97.31 175 TYR A CA 1
ATOM 1374 C C . TYR A 1 175 ? 4.198 -5.312 -19.421 1.00 97.31 175 TYR A C 1
ATOM 1376 O O . TYR A 1 175 ? 4.652 -4.221 -19.762 1.00 97.31 175 TYR A O 1
ATOM 1384 N N . SER A 1 176 ? 4.943 -6.223 -18.792 1.00 97.06 176 SER A N 1
ATOM 1385 C CA . SER A 1 176 ? 6.311 -5.935 -18.336 1.00 97.06 176 SER A CA 1
ATOM 1386 C C . SER A 1 176 ? 7.274 -5.598 -19.483 1.00 97.06 176 SER A C 1
ATOM 1388 O O . SER A 1 176 ? 8.129 -4.726 -19.342 1.00 97.06 176 SER A O 1
ATOM 1390 N N . GLU A 1 177 ? 7.110 -6.239 -20.644 1.00 96.44 177 GLU A N 1
ATOM 1391 C CA . GLU A 1 177 ? 7.898 -5.951 -21.843 1.00 96.44 177 GLU A CA 1
ATOM 1392 C C . GLU A 1 177 ? 7.620 -4.540 -22.365 1.00 96.44 177 GLU A C 1
ATOM 1394 O O . GLU A 1 177 ? 8.557 -3.808 -22.671 1.00 96.44 177 GLU A O 1
ATOM 1399 N N . SER A 1 178 ? 6.355 -4.116 -22.405 1.00 95.75 178 SER A N 1
ATOM 1400 C CA . SER A 1 178 ? 6.015 -2.762 -22.854 1.00 95.75 178 SER A CA 1
ATOM 1401 C C . SER A 1 178 ? 6.586 -1.667 -21.943 1.00 95.75 178 SER A C 1
ATOM 1403 O O . SER A 1 178 ? 7.048 -0.647 -22.445 1.00 95.75 178 SER A O 1
ATOM 1405 N N . VAL A 1 179 ? 6.640 -1.905 -20.628 1.00 95.19 179 VAL A N 1
ATOM 1406 C CA . VAL A 1 179 ? 7.277 -1.003 -19.656 1.00 95.19 179 VAL A CA 1
ATOM 1407 C C . VAL A 1 179 ? 8.774 -0.873 -19.935 1.00 95.19 179 VAL A C 1
ATOM 1409 O O . VAL A 1 179 ? 9.317 0.230 -19.939 1.00 95.19 179 VAL A O 1
ATOM 1412 N N . VAL A 1 180 ? 9.450 -1.995 -20.190 1.00 95.12 180 VAL A N 1
ATOM 1413 C CA . VAL A 1 180 ? 10.878 -2.004 -20.530 1.00 95.12 180 VAL A CA 1
ATOM 1414 C C . VAL A 1 180 ? 11.134 -1.287 -21.857 1.00 95.12 180 VAL A C 1
ATOM 1416 O O . VAL A 1 180 ? 12.062 -0.489 -21.943 1.00 95.12 180 VAL A O 1
ATOM 1419 N N . LEU A 1 181 ? 10.314 -1.523 -22.882 1.00 94.12 181 LEU A N 1
ATOM 1420 C CA . LEU A 1 181 ? 10.459 -0.850 -24.175 1.00 94.12 181 LEU A CA 1
ATOM 1421 C C . LEU A 1 181 ? 10.234 0.662 -24.067 1.00 94.12 181 LEU A C 1
ATOM 1423 O O . LEU A 1 181 ? 10.985 1.428 -24.668 1.00 94.12 181 LEU A O 1
ATOM 1427 N N . ASP A 1 182 ? 9.249 1.096 -23.279 1.00 91.88 182 ASP A N 1
ATOM 1428 C CA . ASP A 1 182 ? 9.013 2.517 -23.013 1.00 91.88 182 ASP A CA 1
ATOM 1429 C C . ASP A 1 182 ? 10.199 3.151 -22.270 1.00 91.88 182 ASP A C 1
ATOM 1431 O O . ASP A 1 182 ? 10.678 4.218 -22.653 1.00 91.88 182 ASP A O 1
ATOM 1435 N N . TRP A 1 183 ? 10.760 2.454 -21.278 1.00 92.50 183 TRP A N 1
ATOM 1436 C CA . TRP A 1 183 ? 11.981 2.876 -20.589 1.00 92.50 183 TRP A CA 1
ATOM 1437 C C . TRP A 1 183 ? 13.164 3.065 -21.551 1.00 92.50 183 TRP A C 1
ATOM 1439 O O . TRP A 1 183 ? 13.825 4.107 -21.519 1.00 92.50 183 TRP A O 1
ATOM 1449 N N . MET A 1 184 ? 13.410 2.084 -22.426 1.00 91.69 184 MET A N 1
ATOM 1450 C CA . MET A 1 184 ? 14.483 2.143 -23.425 1.00 91.69 184 MET A CA 1
ATOM 1451 C C . MET A 1 184 ? 14.271 3.307 -24.398 1.00 91.69 184 MET A C 1
ATOM 1453 O O . MET A 1 184 ? 15.193 4.087 -24.620 1.00 91.69 184 MET A O 1
ATOM 1457 N N . SER A 1 185 ? 13.052 3.463 -24.929 1.00 90.56 185 SER A N 1
ATOM 1458 C CA . SER A 1 185 ? 12.713 4.541 -25.867 1.00 90.56 185 SER A CA 1
ATOM 1459 C C . SER A 1 185 ? 12.937 5.911 -25.244 1.00 90.56 185 SER A C 1
ATOM 1461 O O . SER A 1 185 ? 13.545 6.782 -25.860 1.00 90.56 185 SER A O 1
ATOM 1463 N N . ARG A 1 186 ? 12.485 6.099 -23.999 1.00 88.62 186 ARG A N 1
ATOM 1464 C CA . ARG A 1 186 ? 12.735 7.325 -23.246 1.00 88.62 186 ARG A CA 1
ATOM 1465 C C . ARG A 1 186 ? 14.243 7.579 -23.173 1.00 88.62 186 ARG A C 1
ATOM 1467 O O . ARG A 1 186 ? 14.714 8.652 -23.547 1.00 88.62 186 ARG A O 1
ATOM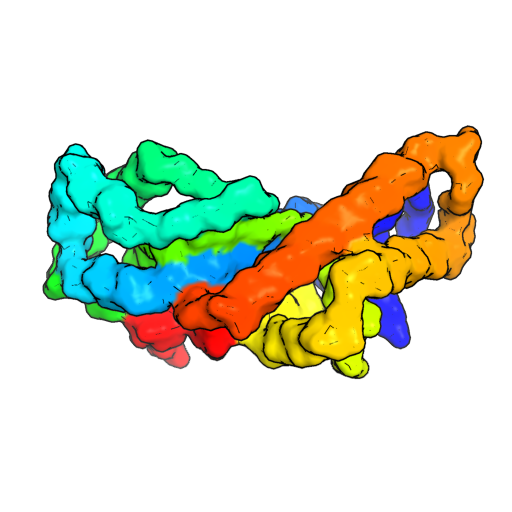 1474 N N . ARG A 1 187 ? 15.016 6.601 -22.704 1.00 88.75 187 ARG A N 1
ATOM 1475 C CA . ARG A 1 187 ? 16.470 6.725 -22.539 1.00 88.75 187 ARG A CA 1
ATOM 1476 C C . ARG A 1 187 ? 17.183 7.116 -23.845 1.00 88.75 187 ARG A C 1
ATOM 1478 O O . ARG A 1 187 ? 18.020 8.019 -23.832 1.00 88.75 187 ARG A O 1
ATOM 1485 N N . GLU A 1 188 ? 16.805 6.510 -24.969 1.00 89.62 188 GLU A N 1
ATOM 1486 C CA . GLU A 1 188 ? 17.313 6.873 -26.300 1.00 89.62 188 GLU A CA 1
ATOM 1487 C C . GLU A 1 188 ? 16.937 8.308 -26.709 1.00 89.62 188 GLU A C 1
ATOM 1489 O O . GLU A 1 188 ? 17.788 9.034 -27.226 1.00 89.62 188 GLU A O 1
ATOM 1494 N N . ASP A 1 189 ? 15.710 8.758 -26.425 1.00 88.19 189 ASP A N 1
ATOM 1495 C CA . ASP A 1 189 ? 15.248 10.125 -26.721 1.00 88.19 189 ASP A CA 1
ATOM 1496 C C . ASP A 1 189 ? 16.049 11.204 -25.965 1.00 88.19 189 ASP A C 1
ATOM 1498 O O . ASP A 1 189 ? 16.163 12.344 -26.428 1.00 88.19 189 ASP A O 1
ATOM 1502 N N . MET A 1 190 ? 16.648 10.856 -24.821 1.00 84.88 190 MET A N 1
ATOM 1503 C CA . MET A 1 190 ? 17.590 11.722 -24.097 1.00 84.88 190 MET A CA 1
ATOM 1504 C C . MET A 1 190 ? 19.009 11.725 -24.676 1.00 84.88 190 MET A C 1
ATOM 1506 O O . MET A 1 190 ? 19.830 12.550 -24.271 1.00 84.88 190 MET A O 1
ATOM 1510 N N . GLY A 1 191 ? 19.313 10.825 -25.611 1.00 88.44 191 GLY A N 1
ATOM 1511 C CA . GLY A 1 191 ? 20.662 10.610 -26.126 1.00 88.44 191 GLY A CA 1
ATOM 1512 C C . GLY A 1 191 ? 21.574 9.839 -25.169 1.00 88.44 191 GLY A C 1
ATOM 1513 O O . GLY A 1 191 ? 22.795 9.953 -25.291 1.00 88.44 191 GLY A O 1
ATOM 1514 N N . GLU A 1 192 ? 21.008 9.085 -24.222 1.00 87.31 192 GLU A N 1
ATOM 1515 C CA . GLU A 1 192 ? 21.778 8.205 -23.341 1.00 87.31 192 GLU A CA 1
ATOM 1516 C C . GLU A 1 192 ? 22.169 6.905 -24.054 1.00 87.31 192 GLU A C 1
ATOM 1518 O O . GLU A 1 192 ? 21.506 6.450 -24.988 1.00 87.31 192 GLU A O 1
ATOM 1523 N N . THR A 1 193 ? 23.263 6.287 -23.607 1.00 86.31 193 THR A N 1
ATOM 1524 C CA . THR A 1 193 ? 23.736 5.028 -24.194 1.00 86.31 193 THR A CA 1
ATOM 1525 C C . THR A 1 193 ? 22.826 3.854 -23.826 1.00 86.31 193 THR A C 1
ATOM 1527 O O . THR A 1 193 ? 22.347 3.752 -22.689 1.00 86.31 193 THR A O 1
ATOM 1530 N N . MET A 1 194 ? 22.635 2.960 -24.798 1.00 86.88 194 MET A N 1
ATOM 1531 C CA . MET A 1 194 ? 21.998 1.648 -24.641 1.00 86.88 194 MET A CA 1
ATOM 1532 C C . MET A 1 194 ? 23.015 0.503 -24.629 1.00 86.88 194 MET A C 1
ATOM 1534 O O . MET A 1 194 ? 22.628 -0.658 -24.517 1.00 86.88 194 MET A O 1
ATOM 1538 N N . GLU A 1 195 ? 24.311 0.812 -24.725 1.00 88.25 195 GLU A N 1
ATOM 1539 C CA . GLU A 1 195 ? 25.377 -0.182 -24.754 1.00 88.25 195 GLU A CA 1
ATOM 1540 C C . GLU A 1 195 ? 25.792 -0.570 -23.328 1.00 88.25 195 GLU A C 1
ATOM 1542 O O . GLU A 1 195 ? 26.397 0.246 -22.624 1.00 88.25 195 GLU A O 1
ATOM 1547 N N . PRO A 1 196 ? 25.572 -1.825 -22.882 1.00 87.06 196 PRO A N 1
ATOM 1548 C CA . PRO A 1 196 ? 25.945 -2.250 -21.529 1.00 87.06 196 PRO A CA 1
ATOM 1549 C C . PRO A 1 196 ? 27.453 -2.175 -21.247 1.00 87.06 196 PRO A C 1
ATOM 1551 O O . PRO A 1 196 ? 27.884 -2.201 -20.096 1.00 87.06 196 PRO A O 1
ATOM 1554 N N . SER A 1 197 ? 28.280 -2.114 -22.295 1.00 90.69 197 SER A N 1
ATOM 1555 C CA . SER A 1 197 ? 29.720 -1.877 -22.163 1.00 90.69 197 SER A CA 1
ATOM 1556 C C . SER A 1 197 ? 30.068 -0.435 -21.797 1.00 90.69 197 SER A C 1
ATOM 1558 O O . SER A 1 197 ? 31.149 -0.197 -21.261 1.00 90.69 197 SER A O 1
ATOM 1560 N N . GLU A 1 198 ? 29.194 0.516 -22.125 1.00 89.38 198 GLU A N 1
ATOM 1561 C CA . GLU A 1 198 ? 29.358 1.938 -21.816 1.00 89.38 198 GLU A CA 1
ATOM 1562 C C . GLU A 1 198 ? 28.658 2.309 -20.505 1.00 89.38 198 GLU A C 1
ATOM 1564 O O . GLU A 1 198 ? 29.189 3.122 -19.748 1.00 89.38 198 GLU A O 1
ATOM 1569 N N . ASP A 1 199 ? 27.530 1.662 -20.202 1.00 88.06 199 ASP A N 1
ATOM 1570 C CA . ASP A 1 199 ? 26.862 1.750 -18.906 1.00 88.06 199 ASP A CA 1
ATOM 1571 C C . ASP A 1 199 ? 26.494 0.353 -18.360 1.00 88.06 199 ASP A C 1
ATOM 1573 O O . ASP A 1 199 ? 25.537 -0.274 -18.827 1.00 88.06 199 ASP A O 1
ATOM 1577 N N . PRO A 1 200 ? 27.214 -0.143 -17.333 1.00 89.38 200 PRO A N 1
ATOM 1578 C CA . PRO A 1 200 ? 26.965 -1.462 -16.762 1.00 89.38 200 PRO A CA 1
ATOM 1579 C C . PRO A 1 200 ? 25.640 -1.560 -15.989 1.00 89.38 200 PRO A C 1
ATOM 1581 O O . PRO A 1 200 ? 25.237 -2.676 -15.653 1.00 89.38 200 PRO A O 1
ATOM 1584 N N . MET A 1 201 ? 24.967 -0.441 -15.691 1.00 88.88 201 MET A N 1
ATOM 1585 C CA . MET A 1 201 ? 23.703 -0.441 -14.952 1.00 88.88 201 MET A CA 1
ATOM 1586 C C . MET A 1 201 ? 22.500 -0.803 -15.820 1.00 88.88 201 MET A C 1
ATOM 1588 O O . MET A 1 201 ? 21.542 -1.333 -15.276 1.00 88.88 201 MET A O 1
ATOM 1592 N N . ILE A 1 202 ? 22.577 -0.659 -17.149 1.00 89.25 202 ILE A N 1
ATOM 1593 C CA . ILE A 1 202 ? 21.459 -0.895 -18.085 1.00 89.25 202 ILE A CA 1
ATOM 1594 C C . ILE A 1 202 ? 20.755 -2.238 -17.856 1.00 89.25 202 ILE A C 1
ATOM 1596 O O . ILE A 1 202 ? 19.528 -2.303 -17.823 1.00 89.25 202 ILE A O 1
ATOM 1600 N N . LEU A 1 203 ? 21.515 -3.328 -17.712 1.00 92.56 203 LEU A N 1
ATOM 1601 C CA . LEU A 1 203 ? 20.929 -4.661 -17.537 1.00 92.56 203 LEU A CA 1
ATOM 1602 C C . LEU A 1 203 ? 20.278 -4.831 -16.149 1.00 92.56 203 LEU A C 1
ATOM 1604 O O . LEU A 1 203 ? 19.121 -5.252 -16.106 1.00 92.56 203 LEU A O 1
ATOM 1608 N N . PRO A 1 204 ? 20.947 -4.482 -15.028 1.00 91.44 204 PRO A N 1
ATOM 1609 C CA . PRO A 1 204 ? 20.294 -4.388 -13.720 1.00 91.44 204 PRO A CA 1
ATOM 1610 C C . PRO A 1 204 ? 19.030 -3.515 -13.709 1.00 91.44 204 PRO A C 1
ATOM 1612 O O . PRO A 1 204 ? 18.021 -3.923 -13.134 1.00 91.44 204 PRO A O 1
ATOM 1615 N N . THR A 1 205 ? 19.066 -2.356 -14.371 1.00 89.81 205 THR A N 1
ATOM 1616 C CA . THR A 1 205 ? 17.935 -1.430 -14.499 1.00 89.81 205 THR A CA 1
ATOM 1617 C C . THR A 1 205 ? 16.740 -2.080 -15.160 1.00 89.81 205 THR A C 1
ATOM 1619 O O . THR A 1 205 ? 15.624 -2.087 -14.638 1.00 89.81 205 THR A O 1
ATOM 1622 N N . MET A 1 206 ? 16.991 -2.654 -16.331 1.00 93.25 206 MET A N 1
ATOM 1623 C CA . MET A 1 206 ? 15.982 -3.312 -17.134 1.00 93.25 206 MET A CA 1
ATOM 1624 C C . MET A 1 206 ? 15.320 -4.447 -16.348 1.00 93.25 206 MET A C 1
ATOM 1626 O O . MET A 1 206 ? 14.093 -4.553 -16.333 1.00 93.25 206 MET A O 1
ATOM 1630 N N . GLU A 1 207 ? 16.116 -5.252 -15.640 1.00 95.12 207 GLU A N 1
ATOM 1631 C CA . GLU A 1 207 ? 15.603 -6.332 -14.796 1.00 95.12 207 GLU A CA 1
ATOM 1632 C C . GLU A 1 207 ? 14.793 -5.801 -13.602 1.00 95.12 207 GLU A C 1
ATOM 1634 O O . GLU A 1 207 ? 13.769 -6.387 -13.243 1.00 95.12 207 GLU A O 1
ATOM 1639 N N . SER A 1 208 ? 15.189 -4.663 -13.018 1.00 94.75 208 SER A N 1
ATOM 1640 C CA . SER A 1 208 ? 14.426 -3.996 -11.957 1.00 94.75 208 SER A CA 1
ATOM 1641 C C . SER A 1 208 ? 13.056 -3.534 -12.457 1.00 94.75 208 SER A C 1
ATOM 1643 O O . SER A 1 208 ? 12.044 -3.837 -11.823 1.00 94.75 208 SER A O 1
ATOM 1645 N N . HIS A 1 209 ? 12.993 -2.864 -13.614 1.00 95.12 209 HIS A N 1
ATOM 1646 C CA . HIS A 1 209 ? 11.726 -2.451 -14.223 1.00 95.12 209 HIS A CA 1
ATOM 1647 C C . HIS A 1 209 ? 10.844 -3.645 -14.584 1.00 95.12 209 HIS A C 1
ATOM 1649 O O . HIS A 1 209 ? 9.643 -3.623 -14.303 1.00 95.12 209 HIS A O 1
ATOM 1655 N N . ARG A 1 210 ? 11.431 -4.710 -15.138 1.00 96.81 210 ARG A N 1
ATOM 1656 C CA . ARG A 1 210 ? 10.720 -5.953 -15.435 1.00 96.81 210 ARG A CA 1
ATOM 1657 C C . ARG A 1 210 ? 10.130 -6.574 -14.167 1.00 96.81 210 ARG A C 1
ATOM 1659 O O . ARG A 1 210 ? 8.930 -6.803 -14.104 1.00 96.81 210 ARG A O 1
ATOM 1666 N N . THR A 1 211 ? 10.944 -6.797 -13.138 1.00 96.62 211 THR A N 1
ATOM 1667 C CA . THR A 1 211 ? 10.505 -7.450 -11.895 1.00 96.62 211 THR A CA 1
ATOM 1668 C C . THR A 1 211 ? 9.423 -6.640 -11.176 1.00 96.62 211 THR A C 1
ATOM 1670 O O . THR A 1 211 ? 8.410 -7.198 -10.750 1.00 96.62 211 THR A O 1
ATOM 1673 N N . LEU A 1 212 ? 9.600 -5.319 -11.059 1.00 96.75 212 LEU A N 1
ATOM 1674 C CA . LEU A 1 212 ? 8.633 -4.451 -10.380 1.00 96.75 212 LEU A CA 1
ATOM 1675 C C . LEU A 1 212 ? 7.306 -4.361 -11.135 1.00 96.75 212 LEU A C 1
ATOM 1677 O O . LEU A 1 212 ? 6.256 -4.437 -10.498 1.00 96.75 212 LEU A O 1
ATOM 1681 N N . SER A 1 213 ? 7.337 -4.267 -12.468 1.00 97.31 213 SER A N 1
ATOM 1682 C CA . SER A 1 213 ? 6.119 -4.283 -13.286 1.00 97.31 213 SER A CA 1
ATOM 1683 C C . SER A 1 213 ? 5.426 -5.652 -13.242 1.00 97.31 213 SER A C 1
ATOM 1685 O O . SER A 1 213 ? 4.227 -5.722 -12.989 1.00 97.31 213 SER A O 1
ATOM 1687 N N . GLU A 1 214 ? 6.144 -6.772 -13.358 1.00 97.94 214 GLU A N 1
ATOM 1688 C CA . GLU A 1 214 ? 5.534 -8.100 -13.180 1.00 97.94 214 GLU A CA 1
ATOM 1689 C C . GLU A 1 214 ? 4.866 -8.245 -11.797 1.00 97.94 214 GLU A C 1
ATOM 1691 O O . GLU A 1 214 ? 3.774 -8.810 -11.688 1.00 97.94 214 GLU A O 1
ATOM 1696 N N . SER A 1 215 ? 5.483 -7.695 -10.748 1.00 97.88 215 SER A N 1
ATOM 1697 C CA . SER A 1 215 ? 4.915 -7.651 -9.397 1.00 97.88 215 SER A CA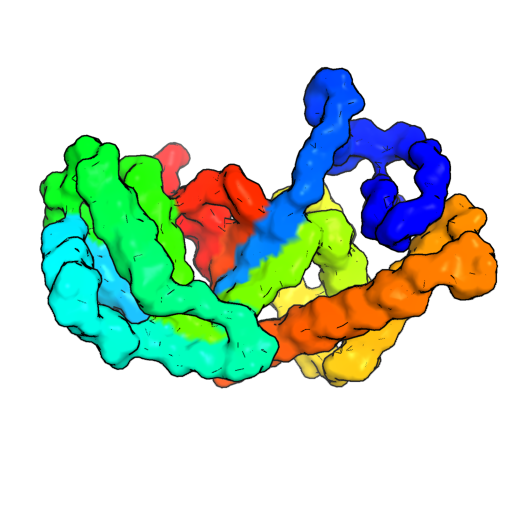 1
ATOM 1698 C C . SER A 1 215 ? 3.682 -6.737 -9.303 1.00 97.88 215 SER A C 1
ATOM 1700 O O . SER A 1 215 ? 2.664 -7.143 -8.739 1.00 97.88 215 SER A O 1
ATOM 1702 N N . LEU A 1 216 ? 3.708 -5.559 -9.943 1.00 98.06 216 LEU A N 1
ATOM 1703 C CA . LEU A 1 216 ? 2.562 -4.646 -10.016 1.00 98.06 216 LEU A CA 1
ATOM 1704 C C . LEU A 1 216 ? 1.369 -5.290 -10.742 1.00 98.06 216 LEU A C 1
ATOM 1706 O O . LEU A 1 216 ? 0.219 -5.169 -10.320 1.00 98.06 216 LEU A O 1
ATOM 1710 N N . PHE A 1 217 ? 1.631 -6.042 -11.811 1.00 98.00 217 PHE A N 1
ATOM 1711 C CA . PHE A 1 217 ? 0.596 -6.821 -12.485 1.00 98.00 217 PHE A CA 1
ATOM 1712 C C . PHE A 1 217 ? -0.046 -7.830 -11.530 1.00 98.00 217 PHE A C 1
ATOM 1714 O O . PHE A 1 217 ? -1.271 -7.939 -11.479 1.00 98.00 217 PHE A O 1
ATOM 1721 N N . ASN A 1 218 ? 0.774 -8.557 -10.764 1.00 97.56 218 ASN A N 1
ATOM 1722 C CA . ASN A 1 218 ? 0.295 -9.573 -9.832 1.00 97.56 218 ASN A CA 1
ATOM 1723 C C . ASN A 1 218 ? -0.576 -8.960 -8.716 1.00 97.56 218 ASN A C 1
ATOM 1725 O O . ASN A 1 218 ? -1.590 -9.564 -8.372 1.00 97.56 218 ASN A O 1
ATOM 1729 N N . ILE A 1 219 ? -0.230 -7.782 -8.169 1.00 97.56 219 ILE A N 1
ATOM 1730 C CA . ILE A 1 219 ? -1.030 -7.155 -7.097 1.00 97.56 219 ILE A CA 1
ATOM 1731 C C . ILE A 1 219 ? -2.366 -6.646 -7.649 1.00 97.56 219 ILE A C 1
ATOM 1733 O O . ILE A 1 219 ? -3.404 -6.846 -7.024 1.00 97.56 219 ILE A O 1
ATOM 1737 N N . MET A 1 220 ? -2.377 -6.098 -8.870 1.00 97.50 220 MET A N 1
ATOM 1738 C 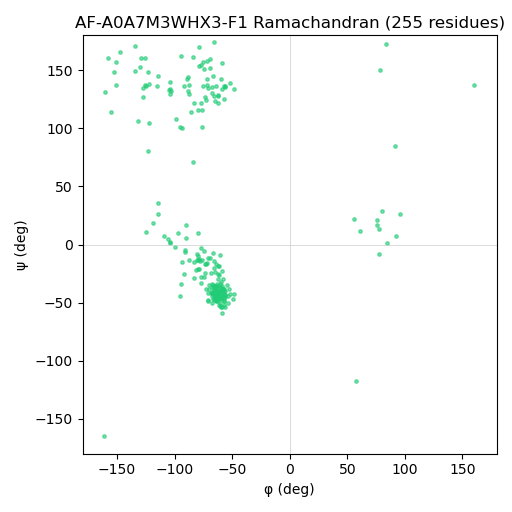CA . MET A 1 220 ? -3.614 -5.704 -9.554 1.00 97.50 220 MET A CA 1
ATOM 1739 C C . MET A 1 220 ? -4.480 -6.915 -9.933 1.00 97.50 220 MET A C 1
ATOM 1741 O O . MET A 1 220 ? -5.708 -6.840 -9.905 1.00 97.50 220 MET A O 1
ATOM 1745 N N . GLU A 1 221 ? -3.869 -8.051 -10.279 1.00 96.38 221 GLU A N 1
ATOM 1746 C CA . GLU A 1 221 ? -4.598 -9.304 -10.485 1.00 96.38 221 GLU A CA 1
ATOM 1747 C C . GLU A 1 221 ? -5.239 -9.802 -9.182 1.00 96.38 221 GLU A C 1
ATOM 1749 O O . GLU A 1 221 ? -6.413 -10.171 -9.196 1.00 96.38 221 GLU A O 1
ATOM 1754 N N . SER A 1 222 ? -4.505 -9.78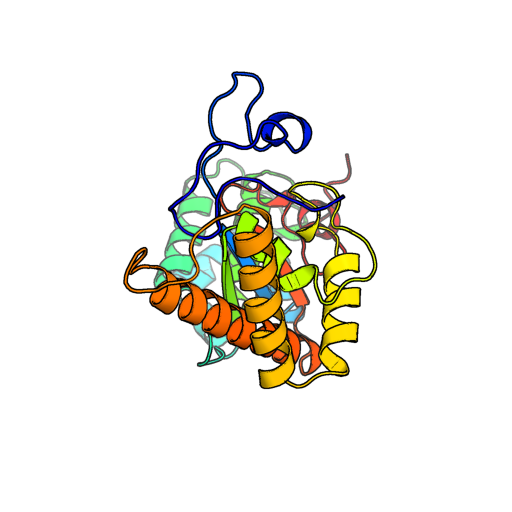2 -8.064 1.00 96.00 222 SER A N 1
ATOM 1755 C CA . SER A 1 222 ? -5.042 -10.128 -6.742 1.00 96.00 222 SER A CA 1
ATOM 1756 C C . SER A 1 222 ? -6.203 -9.219 -6.348 1.00 96.00 222 SER A C 1
ATOM 1758 O O . SER A 1 222 ? -7.250 -9.726 -5.944 1.00 96.00 222 SER A O 1
ATOM 1760 N N . LEU A 1 223 ? -6.062 -7.903 -6.547 1.00 96.62 223 LEU A N 1
ATOM 1761 C CA . LEU A 1 223 ? -7.124 -6.923 -6.313 1.00 96.62 223 LEU A CA 1
ATOM 1762 C C . LEU A 1 223 ? -8.402 -7.296 -7.076 1.00 96.62 223 LEU A C 1
ATOM 1764 O O . LEU A 1 223 ? -9.461 -7.423 -6.480 1.00 96.62 223 LEU A O 1
ATOM 1768 N N . ARG A 1 224 ? -8.310 -7.578 -8.384 1.00 95.25 224 ARG A N 1
ATOM 1769 C CA . ARG A 1 224 ? -9.485 -7.939 -9.206 1.00 95.25 224 ARG A CA 1
ATOM 1770 C C . ARG A 1 224 ? -10.148 -9.266 -8.825 1.00 95.25 224 ARG A C 1
ATOM 1772 O O . ARG A 1 224 ? -11.269 -9.527 -9.256 1.00 95.25 224 ARG A O 1
ATOM 1779 N N . ARG A 1 225 ? -9.433 -10.154 -8.132 1.00 94.50 225 ARG A N 1
ATOM 1780 C CA . ARG A 1 225 ? -9.873 -11.526 -7.825 1.00 94.50 225 ARG A CA 1
ATOM 1781 C C . ARG A 1 225 ? -10.300 -11.709 -6.373 1.00 94.50 225 ARG A C 1
ATOM 1783 O O . ARG A 1 225 ? -10.571 -12.841 -5.974 1.00 94.50 225 ARG A O 1
ATOM 1790 N N . SER A 1 226 ? -10.325 -10.633 -5.600 1.00 93.75 226 SER A N 1
ATOM 1791 C CA . SER A 1 226 ? -10.661 -10.645 -4.184 1.00 93.75 226 SER A CA 1
ATOM 1792 C C . SER A 1 226 ? -11.628 -9.512 -3.853 1.00 93.75 226 SER A C 1
ATOM 1794 O O . SER A 1 226 ? -11.880 -8.644 -4.681 1.00 93.75 226 SER A O 1
ATOM 1796 N N . GLU A 1 227 ? -12.161 -9.533 -2.636 1.00 93.12 227 GLU A N 1
ATOM 1797 C CA . GLU A 1 227 ? -12.975 -8.443 -2.079 1.00 93.12 227 GLU A CA 1
ATOM 1798 C C . GLU A 1 227 ? -12.099 -7.412 -1.337 1.00 93.12 227 GLU A C 1
ATOM 1800 O O . GLU A 1 227 ? -12.589 -6.640 -0.518 1.00 93.12 227 GLU A O 1
ATOM 1805 N N . MET A 1 228 ? -10.783 -7.437 -1.581 1.00 96.25 228 MET A N 1
ATOM 1806 C CA . MET A 1 228 ? -9.830 -6.526 -0.956 1.00 96.25 228 MET A CA 1
ATOM 1807 C C . MET A 1 228 ? -9.950 -5.136 -1.574 1.00 96.25 228 MET A C 1
ATOM 1809 O O . MET A 1 228 ? -10.244 -4.985 -2.760 1.00 96.25 228 MET A O 1
ATOM 1813 N N . GLU A 1 229 ? -9.633 -4.122 -0.785 1.00 96.81 229 GLU A N 1
ATOM 1814 C CA . GLU A 1 229 ? -9.604 -2.738 -1.229 1.00 96.81 229 GLU A CA 1
ATOM 1815 C C . GLU A 1 229 ? -8.158 -2.270 -1.422 1.00 96.81 229 GLU A C 1
ATOM 1817 O O . GLU A 1 229 ? -7.260 -2.620 -0.652 1.00 96.81 229 GLU A O 1
ATOM 1822 N N . LEU A 1 230 ? -7.908 -1.500 -2.483 1.00 98.00 230 LEU A N 1
ATOM 1823 C CA . LEU A 1 230 ? -6.590 -0.922 -2.721 1.00 98.00 230 LEU A CA 1
ATOM 1824 C C . LEU A 1 230 ? -6.397 0.275 -1.794 1.00 98.00 230 LEU A C 1
ATOM 1826 O O . LEU A 1 230 ? -7.150 1.244 -1.880 1.00 98.00 230 LEU A O 1
ATOM 1830 N N . MET A 1 231 ? -5.355 0.235 -0.970 1.00 98.00 231 MET A N 1
ATOM 1831 C CA . MET A 1 231 ? -4.872 1.407 -0.253 1.00 98.00 231 MET A CA 1
ATOM 1832 C C . MET A 1 231 ? -3.601 1.931 -0.919 1.00 98.00 231 MET A C 1
ATOM 1834 O O . MET A 1 231 ? -2.677 1.156 -1.160 1.00 98.00 231 MET A O 1
ATOM 1838 N N . ALA A 1 232 ? -3.544 3.228 -1.216 1.00 97.44 232 ALA A N 1
ATOM 1839 C CA . ALA A 1 232 ? -2.418 3.872 -1.883 1.00 97.44 232 ALA A CA 1
ATOM 1840 C C . ALA A 1 232 ? -1.931 5.095 -1.101 1.00 97.44 232 ALA A C 1
ATOM 1842 O O . ALA A 1 232 ? -2.710 5.954 -0.683 1.00 97.44 232 ALA A O 1
ATOM 1843 N N . GLY A 1 233 ? -0.616 5.193 -0.949 1.00 96.50 233 GLY A N 1
ATOM 1844 C CA . GLY A 1 233 ? 0.044 6.320 -0.307 1.00 96.50 233 GLY A CA 1
ATOM 1845 C C . GLY A 1 233 ? 1.519 6.376 -0.669 1.00 96.50 233 GLY A C 1
ATOM 1846 O O . GLY A 1 233 ? 1.968 5.743 -1.623 1.00 96.50 233 GLY A O 1
ATOM 1847 N N . ARG A 1 234 ? 2.282 7.159 0.085 1.00 94.19 234 ARG A N 1
ATOM 1848 C CA . ARG A 1 234 ? 3.739 7.233 -0.053 1.00 94.19 234 ARG A CA 1
ATOM 1849 C C . ARG A 1 234 ? 4.393 7.490 1.292 1.00 94.19 234 ARG A C 1
ATOM 1851 O O . ARG A 1 234 ? 3.719 7.912 2.234 1.00 94.19 234 ARG A O 1
ATOM 1858 N N . GLU A 1 235 ? 5.701 7.293 1.364 1.00 90.12 235 GLU A N 1
ATOM 1859 C CA . GLU A 1 235 ? 6.478 7.697 2.533 1.00 90.12 235 GLU A CA 1
ATOM 1860 C C . GLU A 1 235 ? 6.223 9.170 2.885 1.00 90.12 235 GLU A C 1
ATOM 1862 O O . GLU A 1 235 ? 6.126 10.039 2.011 1.00 90.12 235 GLU A O 1
ATOM 1867 N N . PHE A 1 236 ? 6.101 9.440 4.187 1.00 88.94 236 PHE A N 1
ATOM 1868 C CA . PHE A 1 236 ? 5.830 10.765 4.758 1.00 88.94 236 PHE A CA 1
ATOM 1869 C C . PHE A 1 236 ? 4.503 11.413 4.324 1.00 88.94 236 PHE A C 1
ATOM 1871 O O . PHE A 1 236 ? 4.291 12.600 4.580 1.00 88.94 236 PHE A O 1
ATOM 1878 N N . LEU A 1 237 ? 3.598 10.673 3.671 1.00 93.56 237 LEU A N 1
ATOM 1879 C CA . LEU A 1 237 ? 2.225 11.129 3.478 1.00 93.56 237 LEU A CA 1
ATOM 1880 C C . LEU A 1 237 ? 1.481 11.054 4.814 1.00 93.56 237 LEU A C 1
ATOM 1882 O O . LEU A 1 237 ? 1.413 9.984 5.418 1.00 93.56 237 LEU A O 1
ATOM 1886 N N . GLU A 1 238 ? 0.912 12.184 5.235 1.00 95.00 238 GLU A N 1
ATOM 1887 C CA . GLU A 1 238 ? 0.032 12.285 6.406 1.00 95.00 238 GLU A CA 1
ATOM 1888 C C . GLU A 1 238 ? -1.043 11.195 6.364 1.00 95.00 238 GLU A C 1
ATOM 1890 O O . GLU A 1 238 ? -1.671 10.995 5.321 1.00 95.00 238 GLU A O 1
ATOM 1895 N N . ALA A 1 239 ? -1.270 10.507 7.487 1.00 95.69 239 ALA A N 1
ATOM 1896 C CA . ALA A 1 239 ? -2.119 9.318 7.539 1.00 95.69 239 ALA A CA 1
ATOM 1897 C C . ALA A 1 239 ? -3.522 9.562 6.965 1.00 95.69 239 ALA A C 1
ATOM 1899 O O . ALA A 1 239 ? -3.985 8.809 6.110 1.00 95.69 239 ALA A O 1
ATOM 1900 N N . GLY A 1 240 ? -4.144 10.687 7.323 1.00 94.88 240 GLY A N 1
ATOM 1901 C CA . GLY A 1 240 ? -5.462 11.073 6.821 1.00 94.88 240 GLY A CA 1
ATOM 1902 C C . GLY A 1 240 ? -5.557 11.211 5.296 1.00 94.88 240 GLY A C 1
ATOM 1903 O O . GLY A 1 240 ? -6.641 11.070 4.743 1.00 94.88 240 GLY A O 1
ATOM 1904 N N . ARG A 1 241 ? -4.436 11.440 4.595 1.00 95.62 241 ARG A N 1
ATOM 1905 C CA . ARG A 1 241 ? -4.375 11.609 3.132 1.00 95.62 241 ARG A CA 1
ATOM 1906 C C . ARG A 1 241 ? -4.141 10.310 2.361 1.00 95.62 241 ARG A C 1
ATOM 1908 O O . ARG A 1 241 ? -4.134 10.347 1.130 1.00 95.62 241 ARG A O 1
ATOM 1915 N N . TRP A 1 242 ? -3.915 9.189 3.043 1.00 97.19 242 TRP A N 1
ATOM 1916 C CA . TRP A 1 242 ? -3.841 7.889 2.382 1.00 97.19 242 TRP A CA 1
ATOM 1917 C C . TRP A 1 242 ? -5.189 7.556 1.760 1.00 97.19 242 TRP A C 1
ATOM 1919 O O . TRP A 1 242 ? -6.233 7.760 2.375 1.00 97.19 242 TRP A O 1
ATOM 1929 N N . MET A 1 243 ? -5.159 7.053 0.533 1.00 97.25 243 MET A N 1
ATOM 1930 C CA . MET A 1 243 ? -6.357 6.649 -0.189 1.00 97.25 243 MET A CA 1
ATOM 1931 C C . MET A 1 243 ? -6.678 5.210 0.155 1.00 97.25 243 MET A C 1
ATOM 1933 O O . MET A 1 243 ? -5.802 4.364 0.029 1.00 97.25 243 MET A O 1
ATOM 1937 N N . LEU A 1 244 ? -7.919 4.931 0.530 1.00 96.19 244 LEU A N 1
ATOM 1938 C CA . LEU A 1 244 ? -8.476 3.599 0.697 1.00 96.19 244 LEU A CA 1
ATOM 1939 C C . LEU A 1 244 ? -9.688 3.487 -0.231 1.00 96.19 244 LEU A C 1
ATOM 1941 O O . LEU A 1 244 ? -10.726 4.118 -0.024 1.00 96.19 244 LEU A O 1
ATOM 1945 N N . GLY A 1 245 ? -9.498 2.763 -1.332 1.00 94.56 245 GLY A N 1
ATOM 1946 C CA . GLY A 1 245 ? -10.435 2.747 -2.445 1.00 94.56 245 GLY A CA 1
ATOM 1947 C C . GLY A 1 245 ? -10.662 4.149 -2.997 1.00 94.56 245 GLY A C 1
ATOM 1948 O O . GLY A 1 245 ? -9.746 4.779 -3.527 1.00 94.56 245 GLY A O 1
ATOM 1949 N N . ARG A 1 246 ? -11.902 4.635 -2.904 1.00 94.50 246 ARG A N 1
ATOM 1950 C CA . ARG A 1 246 ? -12.328 5.915 -3.499 1.00 94.50 246 ARG A CA 1
ATOM 1951 C C . ARG A 1 246 ? -12.183 7.124 -2.581 1.00 94.50 246 ARG A C 1
ATOM 1953 O O . ARG A 1 246 ? -12.435 8.235 -3.041 1.00 94.50 246 ARG A O 1
ATOM 1960 N N . SER A 1 247 ? -11.826 6.914 -1.321 1.00 94.50 247 SER A N 1
ATOM 1961 C CA . SER A 1 247 ? -11.828 7.958 -0.302 1.00 94.50 247 SER A CA 1
ATOM 196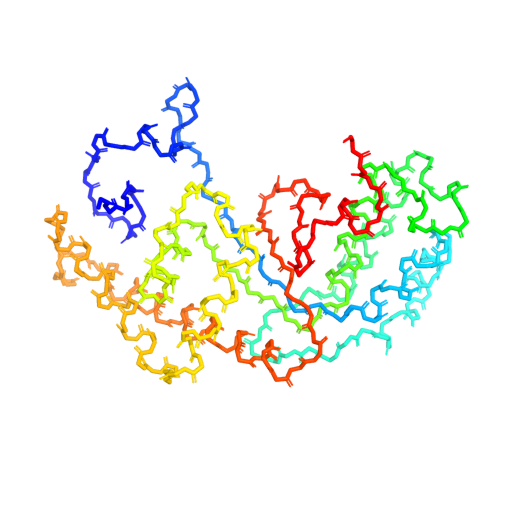2 C C . SER A 1 247 ? -10.506 7.984 0.437 1.00 94.50 247 SER A C 1
ATOM 1964 O O . SER A 1 247 ? -9.815 6.976 0.558 1.00 94.50 247 SER A O 1
ATOM 1966 N N . THR A 1 248 ? -10.152 9.146 0.956 1.00 95.75 248 THR A N 1
ATOM 1967 C CA . THR A 1 248 ? -9.062 9.258 1.921 1.00 95.75 248 THR A CA 1
ATOM 1968 C C . THR A 1 248 ? -9.459 8.620 3.259 1.00 95.75 248 THR A C 1
ATOM 1970 O O . THR A 1 248 ? -10.650 8.458 3.551 1.00 95.75 248 THR A O 1
ATOM 1973 N N . LEU A 1 249 ? -8.488 8.267 4.105 1.00 93.38 249 LEU A N 1
ATOM 1974 C CA . LEU A 1 249 ? -8.772 7.809 5.473 1.00 93.38 249 LEU A CA 1
ATOM 1975 C C . LEU A 1 249 ? -9.552 8.873 6.263 1.00 93.38 249 LEU A C 1
ATOM 1977 O O . LEU A 1 249 ? -10.526 8.550 6.943 1.00 93.38 249 LEU A O 1
ATOM 1981 N N . SER A 1 250 ? -9.203 10.149 6.078 1.00 91.50 250 SER A N 1
ATOM 1982 C CA . SER A 1 250 ? -9.937 11.280 6.649 1.00 91.50 250 SER A CA 1
ATOM 1983 C C . SER A 1 250 ? -11.411 11.299 6.233 1.00 91.50 250 SER A C 1
ATOM 1985 O O . SER A 1 250 ? -12.289 11.411 7.084 1.00 91.50 250 SER A O 1
ATOM 1987 N N . GLU A 1 251 ? -11.712 11.158 4.941 1.00 91.06 251 GLU A N 1
ATOM 1988 C CA . GLU A 1 251 ? -13.098 11.124 4.449 1.00 91.06 251 GLU A CA 1
ATOM 1989 C C . GLU A 1 251 ? -13.850 9.883 4.945 1.00 91.06 251 GLU A C 1
ATOM 1991 O O . GLU A 1 251 ? -15.017 9.973 5.325 1.00 91.06 251 GLU A O 1
ATOM 1996 N N . THR A 1 252 ? -13.167 8.737 4.987 1.00 85.38 252 THR A N 1
ATOM 1997 C CA . THR A 1 252 ? -13.720 7.454 5.440 1.00 85.38 252 THR A CA 1
ATOM 1998 C C . THR A 1 252 ? -14.269 7.543 6.866 1.00 85.38 252 THR A C 1
ATOM 2000 O O . THR A 1 252 ? -15.345 7.011 7.141 1.00 85.38 252 THR A O 1
ATOM 2003 N N . TRP A 1 253 ? -13.560 8.236 7.760 1.00 82.31 253 TRP A N 1
ATOM 2004 C CA . TRP A 1 253 ? -13.926 8.362 9.177 1.00 82.31 253 TRP A CA 1
ATOM 2005 C C . TRP A 1 253 ? -14.299 9.797 9.587 1.00 82.31 253 TRP A C 1
ATOM 2007 O O . TRP A 1 253 ? -14.265 10.176 10.756 1.00 82.31 253 TRP A O 1
ATOM 2017 N N . GLY A 1 254 ? -14.772 10.597 8.626 1.00 60.97 254 GLY A N 1
ATOM 2018 C CA . GLY A 1 254 ? -15.559 11.799 8.906 1.00 60.97 254 GLY A CA 1
ATOM 2019 C C . GLY A 1 254 ? -14.774 13.047 9.323 1.00 60.97 254 GLY A C 1
ATOM 2020 O O . GLY A 1 254 ? -15.322 13.900 10.034 1.00 60.97 254 GLY A O 1
ATOM 2021 N N . LEU A 1 255 ? -13.532 13.199 8.873 1.00 53.03 255 LEU A N 1
ATOM 2022 C CA . LEU A 1 255 ? -12.818 14.476 8.833 1.00 53.03 255 LEU A CA 1
ATOM 2023 C C . LEU A 1 255 ? -13.202 15.247 7.556 1.00 53.03 255 LEU A C 1
ATOM 2025 O O . LEU A 1 255 ? -12.401 15.386 6.638 1.00 53.03 255 LEU A O 1
ATOM 2029 N N . GLU A 1 256 ? -14.432 15.760 7.479 1.00 42.97 256 GLU A N 1
ATOM 2030 C CA . GLU A 1 256 ? -14.713 16.862 6.550 1.00 42.97 256 GLU A CA 1
ATOM 2031 C C . GLU A 1 256 ? -14.310 18.182 7.222 1.00 42.97 256 GLU A C 1
ATOM 2033 O O . GLU A 1 256 ? -14.804 18.521 8.303 1.00 42.97 256 GLU A O 1
ATOM 2038 N N . SER A 1 257 ? -13.400 18.913 6.576 1.00 37.88 257 SER A N 1
ATOM 2039 C CA . SER A 1 257 ? -13.203 20.354 6.769 1.00 37.88 257 SER A CA 1
ATOM 2040 C C . SER A 1 257 ? -14.211 21.153 5.952 1.00 37.88 257 SER A C 1
ATOM 2042 O O . SER A 1 257 ? -14.307 20.846 4.741 1.00 37.88 257 SER A O 1
#

Radius of gyration: 20.27 Å; Cα contacts (8 Å, |Δi|>4): 342; chains: 1; bounding box: 46×42×52 Å

Foldseek 3Di:
DDDDDDPLPDFADGDPCCVVQCQAPPVRDGDDFWKKKKFFFDVVQLVVQQQAFLVVNLVCLVVVVCVVVADAADPLADADDSVVLSVVLNVLSVPDPPRRPDRGLLQDQDLSSLVNSLSSRSSRTRHMAIDTLVLVQLLQVVQAPDRQRHSCSVLALVSLVSSLVSLVPDDLVVSLVSSLVSSVVVCVVSVGDPDCVVPVCNVVSSVVSSSSSSSVSVVSVVVVVDPTWMWIDIPPPRSQSIDTNRHGSCVVSPVDD

Sequence (257 aa):
MVAWPHILEFGGKLAPESTERGYLDTSGSWRHMVDVILHLVDRGLLDELVALSVDEISSAMEATSLRGSRPEADPRFHRDFDVDLEGEVLELIDDSEGLGEGSSLAEEKSDSAMELSLLLARWCSTAQWTCWDARLFLYLEPFIESPLSGQDAFLDHGVWEQFSESLSRTDRSSYSESVVLDWMSRREDMGETMEPSEDPMILPTMESHRTLSESLFNIMESLRRSEMELMAGREFLEAGRWMLGRSTLSETWGLES